Protein AF-A0A336LY42-F1 (afdb_monomer)

Secondary structure (DSSP, 8-state):
-----------------------------HHHHHHHHSTTPPPTT-GGG-SS---TT-EEEEEEP--HHHHHHHHHHHHHHHHHHHTT-STTPPPBSSPBPPEE-HHHHHHHHHHHTT--SS--S----SS-SS-EEEEEEEEEETTS---HHHHHHHHHHHHHHGGGGS-GGGGTS----SSS--HHHHHHT-TT--EEEEEEEEEEEEETTEEEEEEEEEEEESS---TTS-SS-BSSTTTTGGGG-TTEEE-SSSTTSEEETTS-----TT--S----------------

pLDDT: mean 85.68, std 21.55, range [30.0, 98.94]

Sequence (293 aa):
MDSVRVSSSSLAIQFLALNLFFHIVLSVDYCAIQKQKCHNKPHIGCEKKATFQLNQKCYDMEVIPMTQSMKDAVVNRHNQLRNKLAAGKTPKYPSASMMKEIFWDDELEEVACKHVKWCQFDHDSCRATRSYDHPGQNLRKSSDYVHIAPNYEEILVETTDDWFDEYSNVASSIVDKYESRGGKLYGHFTVMSRDVQDKMGCCMVQYLHYERNYWWRNTLVTCDYRETNFIGNPVYRRGPPTSECREWGSDYKPSPRYPYLCTNQKSGRSYDPYYGSESQTSEVVVSLNSTSS

Structure (mmCIF, N/CA/C/O backbone):
data_AF-A0A336LY42-F1
#
_entry.id   AF-A0A336LY42-F1
#
loop_
_atom_site.group_PDB
_atom_site.id
_atom_site.type_symbol
_atom_site.label_atom_id
_atom_site.label_alt_id
_atom_site.label_comp_id
_atom_site.label_asym_id
_atom_site.label_entity_id
_atom_site.label_seq_id
_atom_site.pdbx_PDB_ins_code
_atom_site.Cartn_x
_atom_site.Cartn_y
_atom_site.Cartn_z
_atom_site.occupancy
_atom_site.B_iso_or_equiv
_atom_site.auth_seq_id
_atom_site.auth_comp_id
_atom_site.auth_asym_id
_atom_site.auth_atom_id
_atom_site.pdbx_PDB_model_num
ATOM 1 N N . MET A 1 1 ? 81.238 -32.478 25.142 1.00 39.41 1 MET A N 1
ATOM 2 C CA . MET A 1 1 ? 80.254 -32.613 24.050 1.00 39.41 1 MET A CA 1
ATOM 3 C C . MET A 1 1 ? 78.880 -32.856 24.658 1.00 39.41 1 MET A C 1
ATOM 5 O O . MET A 1 1 ? 78.401 -33.976 24.733 1.00 39.41 1 MET A O 1
ATOM 9 N N . ASP A 1 2 ? 78.381 -31.783 25.262 1.00 36.59 2 ASP A N 1
ATOM 10 C CA . ASP A 1 2 ? 77.041 -31.195 25.185 1.00 36.59 2 ASP A CA 1
ATOM 11 C C . ASP A 1 2 ? 75.786 -32.073 25.064 1.00 36.59 2 ASP A C 1
ATOM 13 O O . ASP A 1 2 ? 75.523 -32.752 24.076 1.00 36.59 2 ASP A O 1
ATOM 17 N N . SER A 1 3 ? 74.957 -31.910 26.098 1.00 38.31 3 SER A N 1
ATOM 18 C CA . SER A 1 3 ? 73.523 -32.182 26.169 1.00 38.31 3 SER A CA 1
ATOM 19 C C . SER A 1 3 ? 72.740 -31.357 25.142 1.00 38.31 3 SER A C 1
ATOM 21 O O . SER A 1 3 ? 72.912 -30.139 25.084 1.00 38.31 3 SER A O 1
ATOM 23 N N . VAL A 1 4 ? 71.818 -31.983 24.399 1.00 43.00 4 VAL A N 1
ATOM 24 C CA . VAL A 1 4 ? 70.766 -31.265 23.660 1.00 43.00 4 VAL A CA 1
ATOM 25 C C . VAL A 1 4 ? 69.404 -31.917 23.901 1.00 43.00 4 VAL A C 1
ATOM 27 O O . VAL A 1 4 ? 69.197 -33.112 23.709 1.00 43.00 4 VAL A O 1
ATOM 30 N N . ARG A 1 5 ? 68.492 -31.059 24.362 1.00 39.28 5 ARG A N 1
ATOM 31 C CA . ARG A 1 5 ? 67.082 -31.276 24.689 1.00 39.28 5 ARG A CA 1
ATOM 32 C C . ARG A 1 5 ? 66.261 -31.669 23.459 1.00 39.28 5 ARG A C 1
ATOM 34 O O . ARG A 1 5 ? 66.403 -31.067 22.399 1.00 39.28 5 ARG A O 1
ATOM 41 N N . VAL A 1 6 ? 65.309 -32.579 23.654 1.00 43.59 6 VAL A N 1
ATOM 42 C CA . VAL A 1 6 ? 64.180 -32.783 22.738 1.00 43.59 6 VAL A CA 1
ATOM 43 C C . VAL A 1 6 ? 63.217 -31.604 22.907 1.00 43.59 6 VAL A C 1
ATOM 45 O O . VAL A 1 6 ? 62.664 -31.398 23.987 1.00 43.59 6 VAL A O 1
ATOM 48 N N . SER A 1 7 ? 63.074 -30.802 21.852 1.00 39.22 7 SER A N 1
ATOM 49 C CA . SER A 1 7 ? 62.137 -29.679 21.772 1.00 39.22 7 SER A CA 1
ATOM 50 C C . SER A 1 7 ? 60.781 -30.162 21.264 1.00 39.22 7 SER A C 1
ATOM 52 O O . SER A 1 7 ? 60.684 -30.804 20.221 1.00 39.22 7 SER A O 1
ATOM 54 N N . SER A 1 8 ? 59.743 -29.835 22.023 1.00 46.31 8 SER A N 1
ATOM 55 C CA . SER A 1 8 ? 58.327 -30.011 21.722 1.00 46.31 8 SER A CA 1
ATOM 56 C C . SER A 1 8 ? 57.830 -28.973 20.711 1.00 46.31 8 SER A C 1
ATOM 58 O O . SER A 1 8 ? 57.880 -27.776 20.993 1.00 46.31 8 SER A O 1
ATOM 60 N N . SER A 1 9 ? 57.255 -29.420 19.595 1.00 43.84 9 SER A N 1
ATOM 6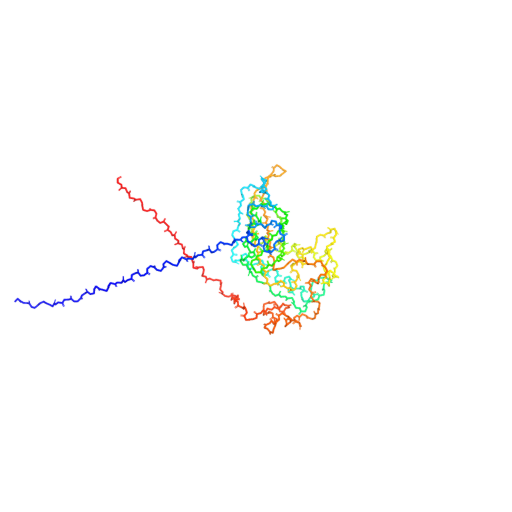1 C CA . SER A 1 9 ? 56.422 -28.576 18.729 1.00 43.84 9 SER A CA 1
ATOM 62 C C . SER A 1 9 ? 55.297 -29.389 18.079 1.00 43.84 9 SER A C 1
ATOM 64 O O . SER A 1 9 ? 55.483 -30.131 17.122 1.00 43.84 9 SER A O 1
ATOM 66 N N . SER A 1 10 ? 54.124 -29.241 18.692 1.00 43.41 10 SER A N 1
ATOM 67 C CA . SER A 1 10 ? 52.753 -29.335 18.186 1.00 43.41 10 SER A CA 1
ATOM 68 C C . SER A 1 10 ? 52.527 -29.764 16.727 1.00 43.41 10 SER A C 1
ATOM 70 O O . SER A 1 10 ? 52.686 -28.965 15.809 1.00 43.41 10 SER A O 1
ATOM 72 N N . LEU A 1 11 ? 51.945 -30.953 16.538 1.00 41.28 11 LEU A N 1
ATOM 73 C CA . LEU A 1 11 ? 50.999 -31.205 15.445 1.00 41.28 11 LEU A CA 1
ATOM 74 C C . LEU A 1 11 ? 49.606 -31.427 16.045 1.00 41.28 11 LEU A C 1
ATOM 76 O O . LEU A 1 11 ? 49.173 -32.552 16.277 1.00 41.28 11 LEU A O 1
ATOM 80 N N . ALA A 1 12 ? 48.905 -30.328 16.321 1.00 42.81 12 ALA A N 1
ATOM 81 C CA . ALA A 1 12 ? 47.458 -30.359 16.469 1.00 42.81 12 ALA A CA 1
ATOM 82 C C . ALA A 1 12 ? 46.865 -30.343 15.055 1.00 42.81 12 ALA A C 1
ATOM 84 O O . ALA A 1 12 ? 46.898 -29.322 14.370 1.00 42.81 12 ALA A O 1
ATOM 85 N N . ILE A 1 13 ? 46.368 -31.492 14.600 1.00 49.59 13 ILE A N 1
ATOM 86 C CA . ILE A 1 13 ? 45.576 -31.607 13.375 1.00 49.59 13 ILE A CA 1
ATOM 87 C C . ILE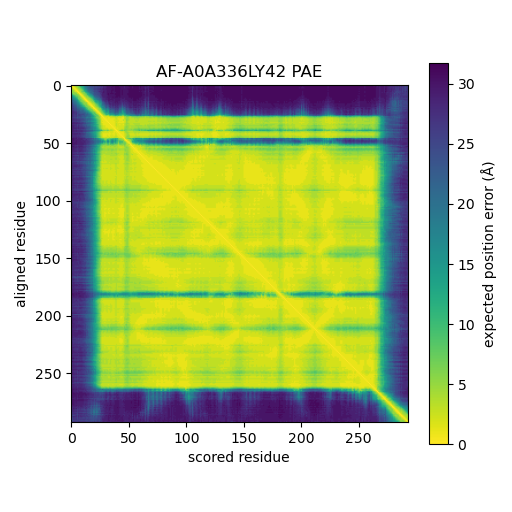 A 1 13 ? 44.265 -30.853 13.632 1.00 49.59 13 ILE A C 1
ATOM 89 O O . ILE A 1 13 ? 43.349 -31.370 14.271 1.00 49.59 13 ILE A O 1
ATOM 93 N N . GLN A 1 14 ? 44.193 -29.594 13.198 1.00 46.81 14 GLN A N 1
ATOM 94 C CA . GLN A 1 14 ? 42.943 -28.845 13.154 1.00 46.81 14 GLN A CA 1
ATOM 95 C C . GLN A 1 14 ? 42.055 -29.464 12.072 1.00 46.81 14 GLN A C 1
ATOM 97 O O . GLN A 1 14 ? 42.294 -29.304 10.877 1.00 46.81 14 GLN A O 1
ATOM 102 N N . PHE A 1 15 ? 41.019 -30.182 12.500 1.00 44.44 15 PHE A N 1
ATOM 103 C CA . PHE A 1 15 ? 39.890 -30.540 11.650 1.00 44.44 15 PHE A CA 1
ATOM 104 C C . PHE A 1 15 ? 39.176 -29.249 11.223 1.00 44.44 15 PHE A C 1
ATOM 106 O O . PHE A 1 15 ? 38.372 -28.697 11.971 1.00 44.44 15 PHE A O 1
ATOM 113 N N . LEU A 1 16 ? 39.472 -28.754 10.019 1.00 46.94 16 LEU A N 1
ATOM 114 C CA . LEU A 1 16 ? 38.647 -27.754 9.344 1.00 46.94 16 LEU A CA 1
ATOM 115 C C . LEU A 1 16 ? 37.337 -28.435 8.918 1.00 46.94 16 LEU A C 1
ATOM 117 O O . LEU A 1 16 ? 37.218 -28.986 7.826 1.00 46.94 16 LEU A O 1
ATOM 121 N N . ALA A 1 17 ? 36.350 -28.439 9.812 1.00 50.50 17 ALA A N 1
ATOM 122 C CA . ALA A 1 17 ? 34.975 -28.751 9.455 1.00 50.50 17 ALA A CA 1
ATOM 123 C C . ALA A 1 17 ? 34.429 -27.582 8.623 1.00 50.50 17 ALA A C 1
ATOM 125 O O . ALA A 1 17 ? 33.995 -26.561 9.156 1.00 50.50 17 ALA A O 1
ATOM 126 N N . LEU A 1 18 ? 34.503 -27.715 7.299 1.00 50.28 18 LEU A N 1
ATOM 127 C CA . LEU A 1 18 ? 33.862 -26.804 6.361 1.00 50.28 18 LEU A CA 1
ATOM 128 C C . LEU A 1 18 ? 32.338 -26.979 6.508 1.00 50.28 18 LEU A C 1
ATOM 130 O O . LEU A 1 18 ? 31.742 -27.868 5.903 1.00 50.28 18 LEU A O 1
ATOM 134 N N . ASN A 1 19 ? 31.708 -26.171 7.364 1.00 50.16 19 ASN A N 1
ATOM 135 C CA . ASN A 1 19 ? 30.252 -26.097 7.481 1.00 50.16 19 ASN A CA 1
ATOM 136 C C . ASN A 1 19 ? 29.680 -25.431 6.220 1.00 50.16 19 ASN A C 1
ATOM 138 O O . ASN A 1 19 ? 29.392 -24.237 6.198 1.00 50.16 19 ASN A O 1
ATOM 142 N N . LEU A 1 20 ? 29.528 -26.214 5.153 1.00 50.75 20 LEU A N 1
ATOM 143 C CA . LEU A 1 20 ? 28.684 -25.873 4.012 1.00 50.75 20 LEU A CA 1
ATOM 144 C C . LEU A 1 20 ? 27.224 -25.909 4.479 1.00 50.75 20 LEU A C 1
ATOM 146 O O . LEU A 1 20 ? 26.532 -26.917 4.343 1.00 50.75 20 LEU A O 1
ATOM 150 N N . PHE A 1 21 ? 26.749 -24.800 5.046 1.00 55.97 21 PHE A N 1
ATOM 151 C CA . PHE A 1 21 ? 25.320 -24.551 5.173 1.00 55.97 21 PHE A CA 1
ATOM 152 C C . PHE A 1 21 ? 24.754 -24.360 3.764 1.00 55.97 21 PHE A C 1
ATOM 154 O O . PHE A 1 21 ? 24.736 -23.261 3.215 1.00 55.97 21 PHE A O 1
ATOM 161 N N . PHE A 1 22 ? 24.307 -25.455 3.152 1.00 50.34 22 PHE A N 1
ATOM 162 C CA . PHE A 1 22 ? 23.393 -25.392 2.021 1.00 50.34 22 PHE A CA 1
ATOM 163 C C . PHE A 1 22 ? 22.096 -24.755 2.529 1.00 50.34 22 PHE A C 1
ATOM 165 O O . PHE A 1 22 ? 21.234 -25.426 3.097 1.00 50.34 22 PHE A O 1
ATOM 172 N N . HIS A 1 23 ? 21.949 -23.443 2.350 1.00 46.88 23 HIS A N 1
ATOM 173 C CA . HIS A 1 23 ? 20.634 -22.827 2.401 1.00 46.88 23 HIS A CA 1
ATOM 174 C C . HIS A 1 23 ? 19.840 -23.389 1.226 1.00 46.88 23 HIS A C 1
ATOM 176 O O . HIS A 1 23 ? 20.010 -22.980 0.079 1.00 46.88 23 HIS A O 1
ATOM 182 N N . ILE A 1 24 ? 18.992 -24.376 1.507 1.00 49.94 24 ILE A N 1
ATOM 183 C CA . ILE A 1 24 ? 17.965 -24.805 0.569 1.00 49.94 24 ILE A CA 1
ATOM 184 C C . ILE A 1 24 ? 17.035 -23.602 0.403 1.00 49.94 24 ILE A C 1
ATOM 186 O O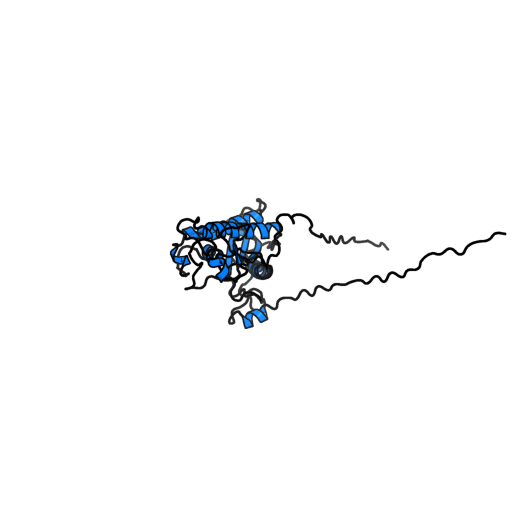 . ILE A 1 24 ? 16.163 -23.360 1.236 1.00 49.94 24 ILE A O 1
ATOM 190 N N . VAL A 1 25 ? 17.232 -22.823 -0.661 1.00 53.19 25 VAL A N 1
ATOM 191 C CA . VAL A 1 25 ? 16.223 -21.870 -1.121 1.00 53.19 25 VAL A CA 1
ATOM 192 C C . VAL A 1 25 ? 15.070 -22.721 -1.637 1.00 53.19 25 VAL A C 1
ATOM 194 O O . VAL A 1 25 ? 15.088 -23.209 -2.767 1.00 53.19 25 VAL A O 1
ATOM 197 N N . LEU A 1 26 ? 14.090 -22.983 -0.773 1.00 59.41 26 LEU A N 1
ATOM 198 C CA . LEU A 1 26 ? 12.860 -23.655 -1.167 1.00 59.41 26 LEU A CA 1
ATOM 199 C C . LEU A 1 26 ? 12.114 -22.729 -2.128 1.00 59.41 26 LEU A C 1
ATOM 201 O O . LEU A 1 26 ? 11.379 -21.843 -1.699 1.00 59.41 26 LEU A O 1
ATOM 205 N N . SER A 1 27 ? 12.311 -22.938 -3.429 1.00 75.19 27 SER A N 1
ATOM 206 C CA . SER A 1 27 ? 11.530 -22.275 -4.470 1.00 75.19 27 SER A CA 1
ATOM 207 C C . SER A 1 27 ? 10.035 -22.487 -4.198 1.00 75.19 27 SER A C 1
ATOM 209 O O . SER A 1 27 ? 9.584 -23.609 -3.946 1.00 75.19 27 SER A O 1
ATOM 211 N N . VAL A 1 28 ? 9.262 -21.401 -4.178 1.00 87.62 28 VAL A N 1
ATOM 212 C CA . VAL A 1 28 ? 7.815 -21.459 -3.954 1.00 87.62 28 VAL A CA 1
ATOM 213 C C . VAL A 1 28 ? 7.124 -21.958 -5.226 1.00 87.62 28 VAL A C 1
ATOM 215 O O . VAL A 1 28 ? 7.186 -21.310 -6.269 1.00 87.62 28 VAL A O 1
ATOM 218 N N . ASP A 1 29 ? 6.427 -23.097 -5.143 1.00 91.62 29 ASP A N 1
ATOM 219 C CA . ASP A 1 29 ? 5.591 -23.596 -6.242 1.00 91.62 29 ASP A CA 1
ATOM 220 C C . ASP A 1 29 ? 4.257 -22.834 -6.304 1.00 91.62 29 ASP A C 1
ATOM 222 O O . ASP A 1 29 ? 3.226 -23.242 -5.760 1.00 91.62 29 ASP A O 1
ATOM 226 N N . TYR A 1 30 ? 4.275 -21.704 -7.005 1.00 92.12 30 TYR A N 1
ATOM 227 C CA . TYR A 1 30 ? 3.081 -20.898 -7.247 1.00 92.12 30 TYR A CA 1
ATOM 228 C C . TYR A 1 30 ? 2.039 -21.591 -8.124 1.00 92.12 30 TYR A C 1
ATOM 230 O O . TYR A 1 30 ? 0.866 -21.230 -8.072 1.00 92.12 30 TYR A O 1
ATOM 238 N N . CYS A 1 31 ? 2.416 -22.601 -8.911 1.00 91.19 31 CYS A N 1
ATOM 239 C CA . CYS A 1 31 ? 1.450 -23.380 -9.676 1.00 91.19 31 CYS A CA 1
ATOM 240 C C . CYS A 1 31 ? 0.665 -24.343 -8.772 1.00 91.19 31 CYS A C 1
ATOM 242 O O . CYS A 1 31 ? -0.509 -24.615 -9.039 1.00 91.19 31 CYS A O 1
ATOM 244 N N . ALA A 1 32 ? 1.267 -24.834 -7.686 1.00 92.25 32 ALA A N 1
ATOM 245 C CA . ALA A 1 32 ? 0.546 -25.545 -6.634 1.00 92.25 32 ALA A CA 1
ATOM 246 C C . ALA A 1 32 ? -0.396 -24.605 -5.866 1.00 92.25 32 ALA A C 1
ATOM 248 O O . ALA A 1 32 ? -1.575 -24.932 -5.710 1.00 92.25 32 ALA A O 1
ATOM 249 N N . ILE A 1 33 ? 0.078 -23.413 -5.477 1.00 92.94 33 ILE A N 1
ATOM 250 C CA . ILE A 1 33 ? -0.770 -22.389 -4.838 1.00 92.94 33 ILE A CA 1
ATOM 251 C C . ILE A 1 33 ? -1.944 -22.015 -5.750 1.00 92.94 33 ILE A C 1
ATOM 253 O O . ILE A 1 33 ? -3.080 -21.950 -5.286 1.00 92.94 33 ILE A O 1
ATOM 257 N N . GLN A 1 34 ? -1.711 -21.873 -7.058 1.00 92.75 34 GLN A N 1
ATOM 258 C CA . GLN A 1 34 ? -2.765 -21.602 -8.033 1.00 92.75 34 GLN A CA 1
ATOM 259 C C . GLN A 1 34 ? -3.911 -22.616 -7.956 1.00 92.75 34 GLN A C 1
ATOM 261 O O . GLN A 1 34 ? -5.083 -22.239 -7.910 1.00 92.75 34 GLN A O 1
ATOM 266 N N . LYS A 1 35 ? -3.575 -23.910 -7.934 1.00 91.62 35 LYS A N 1
ATOM 267 C CA . LYS A 1 35 ? -4.569 -24.989 -7.860 1.00 91.62 35 LYS A CA 1
ATOM 268 C C . LYS A 1 35 ? -5.357 -24.955 -6.553 1.00 91.62 35 LYS A C 1
ATOM 270 O O . LYS A 1 35 ? -6.534 -25.291 -6.559 1.00 91.62 35 LYS A O 1
ATOM 275 N N . GLN A 1 36 ? -4.711 -24.567 -5.456 1.00 93.50 36 GLN A N 1
ATOM 276 C CA . GLN A 1 36 ? -5.308 -24.589 -4.122 1.00 93.50 36 GLN A CA 1
ATOM 277 C C . GLN A 1 36 ? -6.142 -23.338 -3.821 1.00 93.50 36 GLN A C 1
ATOM 279 O O . GLN A 1 36 ? -7.229 -23.458 -3.269 1.00 93.50 36 GLN A O 1
ATOM 284 N N . LYS A 1 37 ? -5.645 -22.148 -4.181 1.00 95.06 37 LYS A N 1
ATOM 285 C CA . LYS A 1 37 ? -6.155 -20.863 -3.674 1.00 95.06 37 LYS A CA 1
ATOM 286 C C . LYS A 1 37 ? -6.721 -19.929 -4.744 1.00 95.06 37 LYS A C 1
ATOM 288 O O . LYS A 1 37 ? -7.478 -19.023 -4.420 1.00 95.06 37 LYS A O 1
ATOM 293 N N . CYS A 1 38 ? -6.412 -20.142 -6.026 1.00 92.12 38 CYS A N 1
ATOM 294 C CA . CYS A 1 38 ? -6.800 -19.200 -7.087 1.00 92.12 38 CYS A CA 1
ATOM 295 C C . CYS A 1 38 ? -8.094 -19.557 -7.827 1.00 92.12 38 CYS A C 1
ATOM 297 O O . CYS A 1 38 ? -8.423 -18.895 -8.808 1.00 92.12 38 CYS A O 1
ATOM 299 N N . HIS A 1 39 ? -8.825 -20.597 -7.412 1.00 87.62 39 HIS A N 1
ATOM 300 C CA . HIS A 1 39 ? -10.098 -20.994 -8.036 1.00 87.62 39 HIS A CA 1
ATOM 301 C C . HIS A 1 39 ? -9.971 -21.135 -9.572 1.00 87.62 39 HIS A C 1
ATOM 303 O O . HIS A 1 39 ? -10.795 -20.633 -10.333 1.00 87.62 39 HIS A O 1
ATOM 309 N N . ASN A 1 40 ? -8.891 -21.779 -10.031 1.00 79.62 40 ASN A N 1
ATOM 310 C CA . ASN A 1 40 ? -8.505 -21.950 -11.442 1.00 79.62 40 ASN A CA 1
ATOM 311 C C . ASN A 1 40 ? -8.106 -20.680 -12.218 1.00 79.62 40 ASN A C 1
ATOM 313 O O . ASN A 1 40 ? -7.758 -20.792 -13.396 1.00 79.62 40 ASN A O 1
ATOM 317 N N . LYS A 1 41 ? -8.078 -19.499 -11.591 1.00 89.19 41 LYS A N 1
ATOM 318 C CA . LYS A 1 41 ? -7.472 -18.308 -12.199 1.00 89.19 41 LYS A CA 1
ATOM 319 C C . LYS A 1 41 ? -5.951 -18.460 -12.280 1.00 89.19 41 LYS A C 1
ATOM 321 O O . LYS A 1 41 ? -5.369 -19.091 -11.395 1.00 89.19 41 LYS A O 1
ATOM 326 N N . PRO A 1 42 ? -5.291 -17.894 -13.302 1.00 92.06 42 PRO A N 1
ATOM 327 C CA . PRO A 1 42 ? -3.839 -17.895 -13.365 1.00 92.06 42 PRO A CA 1
ATOM 328 C C . PRO A 1 42 ? -3.211 -17.111 -12.211 1.00 92.06 42 PRO A C 1
ATOM 330 O O . PRO A 1 42 ? -3.673 -16.023 -11.865 1.00 92.06 42 PRO A O 1
ATOM 333 N N . HIS A 1 43 ? -2.166 -17.681 -11.617 1.00 94.00 43 HIS A N 1
ATOM 334 C CA . HIS A 1 43 ? -1.380 -17.039 -10.573 1.00 94.00 43 HIS A CA 1
ATOM 335 C C . HIS A 1 43 ? -0.207 -16.278 -11.194 1.00 94.00 43 HIS A C 1
ATOM 337 O O . HIS A 1 43 ? 0.489 -16.823 -12.051 1.00 94.00 43 HIS A O 1
ATOM 343 N N . ILE A 1 44 ? 0.067 -15.059 -10.725 1.00 94.06 44 ILE A N 1
ATOM 344 C CA . ILE A 1 44 ? 1.117 -14.186 -11.278 1.00 94.06 44 ILE A CA 1
ATOM 345 C C . ILE A 1 44 ? 2.517 -14.823 -11.264 1.00 94.06 44 ILE A C 1
ATOM 347 O O . ILE A 1 44 ? 3.317 -14.622 -12.171 1.00 94.06 44 ILE A O 1
ATOM 351 N N . GLY A 1 45 ? 2.789 -15.656 -10.260 1.00 91.81 45 GLY A N 1
ATOM 352 C CA . GLY A 1 45 ? 4.016 -16.444 -10.132 1.00 91.81 45 GLY A CA 1
ATOM 353 C C . GLY A 1 45 ? 4.048 -17.800 -10.850 1.00 91.81 45 GLY A C 1
ATOM 354 O O . GLY A 1 45 ? 5.062 -18.485 -10.753 1.00 91.81 45 GLY A O 1
ATOM 355 N N . CYS A 1 46 ? 2.972 -18.227 -11.524 1.00 90.12 46 CYS A N 1
ATOM 356 C CA . CYS A 1 46 ? 2.932 -19.483 -12.283 1.00 90.12 46 CYS A CA 1
ATOM 357 C C . CYS A 1 46 ? 3.056 -19.203 -13.793 1.00 90.12 46 CYS A C 1
ATOM 359 O O . CYS A 1 46 ? 2.071 -19.089 -14.521 1.00 90.12 46 CYS A O 1
ATOM 361 N N . GLU A 1 47 ? 4.292 -19.116 -14.283 1.00 70.25 47 GLU A N 1
ATOM 362 C CA . GLU A 1 47 ? 4.626 -18.624 -15.634 1.00 70.25 47 GLU A CA 1
ATOM 363 C C . GLU A 1 47 ? 4.077 -19.477 -16.793 1.00 70.25 47 GLU A C 1
ATOM 365 O O . GLU A 1 47 ? 3.913 -18.983 -17.906 1.00 70.25 47 GLU A O 1
ATOM 370 N N . LYS A 1 48 ? 3.708 -20.745 -16.556 1.00 64.50 48 LYS A N 1
ATOM 371 C CA . LYS A 1 48 ? 3.206 -21.641 -17.619 1.00 64.50 48 LYS A CA 1
ATOM 372 C C . LYS A 1 48 ? 1.840 -21.230 -18.191 1.00 64.50 48 LYS A C 1
ATOM 374 O O . LYS A 1 48 ? 1.416 -21.796 -19.196 1.00 64.50 48 LYS A O 1
ATOM 379 N N . LYS A 1 49 ? 1.143 -20.286 -17.550 1.00 56.16 49 LYS A N 1
ATOM 380 C CA . LYS A 1 49 ? -0.138 -19.707 -17.989 1.00 56.16 49 LYS A CA 1
ATOM 381 C C . LYS A 1 49 ? -0.215 -18.231 -17.589 1.00 56.16 49 LYS A C 1
ATOM 383 O O . LYS A 1 49 ? -1.188 -17.838 -16.960 1.00 56.16 49 LYS A O 1
ATOM 388 N N . ALA A 1 50 ? 0.834 -17.453 -17.850 1.00 58.09 50 ALA A N 1
ATOM 389 C CA . ALA A 1 50 ? 0.928 -16.086 -17.346 1.00 58.09 50 ALA A CA 1
ATOM 390 C C . ALA A 1 50 ? -0.354 -15.273 -17.604 1.00 58.09 50 ALA A C 1
ATOM 392 O O . ALA A 1 50 ? -0.873 -15.241 -18.720 1.00 58.09 50 ALA A O 1
ATOM 393 N N . THR A 1 51 ? -0.855 -14.619 -16.550 1.00 67.81 51 THR A N 1
ATOM 394 C CA . THR A 1 51 ? -1.979 -13.670 -16.618 1.00 67.81 51 THR A CA 1
ATOM 395 C C . THR A 1 51 ? -1.706 -12.555 -17.625 1.00 67.81 51 THR A C 1
ATOM 397 O O . THR A 1 51 ? -2.622 -12.048 -18.267 1.00 67.81 51 THR A O 1
ATOM 400 N N . PHE A 1 52 ? -0.434 -12.185 -17.754 1.00 81.31 52 PHE A N 1
ATOM 401 C CA . PHE A 1 52 ? 0.026 -11.089 -18.579 1.00 81.31 52 PHE A CA 1
ATOM 402 C C . PHE A 1 52 ? 0.969 -11.562 -19.673 1.00 81.31 52 PHE A C 1
ATOM 404 O O . PHE A 1 52 ? 1.639 -12.586 -19.565 1.00 81.31 52 PHE A O 1
ATOM 411 N N . GLN A 1 53 ? 1.039 -10.753 -20.723 1.00 87.19 53 GLN A N 1
ATOM 412 C CA . GLN A 1 53 ? 2.154 -10.756 -21.657 1.00 87.19 53 GLN A CA 1
ATOM 413 C C . GLN A 1 53 ? 3.084 -9.604 -21.286 1.00 87.19 53 GLN A C 1
ATOM 415 O O . GLN A 1 53 ? 2.614 -8.545 -20.861 1.00 87.19 53 GLN A O 1
ATOM 420 N N . LEU A 1 54 ? 4.395 -9.799 -21.449 1.00 89.56 54 LEU A N 1
ATOM 421 C CA . LEU A 1 54 ? 5.376 -8.749 -21.185 1.00 89.56 54 LEU A CA 1
ATOM 422 C C . LEU A 1 54 ? 5.074 -7.536 -22.070 1.00 89.56 54 LEU A C 1
ATOM 424 O O . LEU A 1 54 ? 4.980 -7.671 -23.295 1.00 89.56 54 LEU A O 1
ATOM 428 N N . ASN A 1 55 ? 4.942 -6.359 -21.462 1.00 90.81 55 ASN A N 1
ATOM 429 C CA . ASN A 1 55 ? 4.714 -5.127 -22.203 1.00 90.81 55 ASN A CA 1
ATOM 430 C C . ASN A 1 55 ? 5.963 -4.736 -23.005 1.00 90.81 55 ASN A C 1
ATOM 432 O O . ASN A 1 55 ? 6.919 -4.186 -22.468 1.00 90.81 55 ASN A O 1
ATOM 436 N N . GLN A 1 56 ? 5.921 -4.965 -24.318 1.00 92.62 56 GLN A N 1
ATOM 437 C CA . GLN A 1 56 ? 7.041 -4.695 -25.231 1.00 92.62 56 GLN A CA 1
ATOM 438 C C . GLN A 1 56 ? 7.378 -3.200 -25.386 1.00 92.62 56 GLN A C 1
ATOM 440 O O . GLN A 1 56 ? 8.348 -2.860 -26.054 1.00 92.62 56 GLN A O 1
ATOM 445 N N . LYS A 1 57 ? 6.579 -2.295 -24.800 1.00 93.44 57 LYS A N 1
ATOM 446 C CA . LYS A 1 57 ? 6.851 -0.848 -24.781 1.00 93.44 57 LYS A CA 1
ATOM 447 C C . LYS A 1 57 ? 7.669 -0.398 -23.567 1.00 93.44 57 LYS A C 1
ATOM 449 O O . LYS A 1 57 ? 7.871 0.809 -23.408 1.00 93.44 57 LYS A O 1
ATOM 454 N N . CYS A 1 58 ? 8.064 -1.332 -22.705 1.00 95.94 58 CYS A N 1
ATOM 455 C CA . CYS A 1 58 ? 8.945 -1.089 -21.575 1.00 95.94 58 CYS A CA 1
ATOM 456 C C . CYS A 1 58 ? 10.368 -1.490 -21.957 1.00 95.94 58 CYS A C 1
ATOM 458 O O . CYS A 1 58 ? 10.682 -2.674 -22.054 1.00 95.94 58 CYS A O 1
ATOM 460 N N . TYR A 1 59 ? 11.207 -0.492 -22.207 1.00 97.06 59 TYR A N 1
ATOM 461 C CA . TYR A 1 59 ? 12.605 -0.671 -22.588 1.00 97.06 59 TYR A CA 1
ATOM 462 C C . TYR A 1 59 ? 13.496 -0.580 -21.352 1.00 97.06 59 TYR A C 1
ATOM 464 O O . TYR A 1 59 ? 13.111 0.065 -20.379 1.00 97.06 59 TYR A O 1
ATOM 472 N N . ASP A 1 60 ? 14.667 -1.215 -21.389 1.00 95.88 60 ASP A N 1
ATOM 473 C CA . ASP A 1 60 ? 15.676 -1.149 -20.322 1.00 95.88 60 ASP A CA 1
ATOM 474 C C . ASP A 1 60 ? 15.079 -1.365 -18.922 1.00 95.88 60 ASP A C 1
ATOM 476 O O . ASP A 1 60 ? 15.279 -0.581 -17.997 1.00 95.88 60 ASP A O 1
ATOM 480 N N . MET A 1 61 ? 14.257 -2.412 -18.801 1.00 97.00 61 MET A N 1
ATOM 481 C CA . MET A 1 61 ? 13.576 -2.735 -17.555 1.00 97.00 61 MET A CA 1
ATOM 482 C C . MET A 1 61 ? 14.571 -3.158 -16.474 1.00 97.00 61 MET A C 1
ATOM 484 O O . MET A 1 61 ? 15.337 -4.103 -16.662 1.00 97.00 61 MET A O 1
ATOM 488 N N . GLU A 1 62 ? 14.459 -2.542 -15.304 1.00 97.19 62 GLU A N 1
ATOM 489 C CA . GLU A 1 62 ? 15.240 -2.870 -14.119 1.00 97.19 62 GLU A CA 1
ATOM 490 C C . GLU A 1 62 ? 14.310 -2.996 -12.910 1.00 97.19 62 GLU A C 1
ATOM 492 O O . GLU A 1 62 ? 13.652 -2.037 -12.504 1.00 97.19 62 GLU A O 1
ATOM 497 N N . VAL A 1 63 ? 14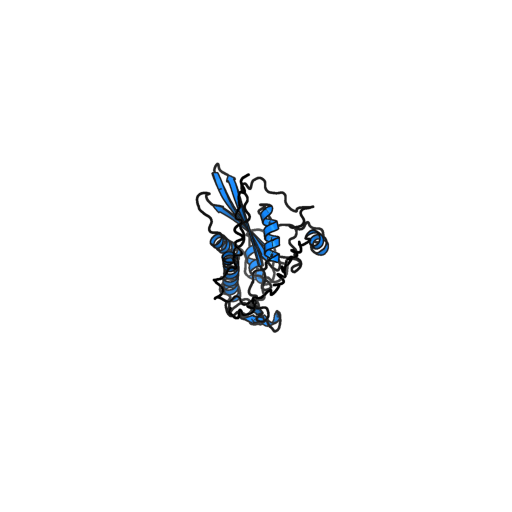.224 -4.195 -12.328 1.00 97.94 63 VAL A N 1
ATOM 498 C CA . VAL A 1 63 ? 13.558 -4.369 -11.030 1.00 97.94 63 VAL A CA 1
ATOM 499 C C . VAL A 1 63 ? 14.490 -3.817 -9.965 1.00 97.94 63 VAL A C 1
ATOM 501 O O . VAL A 1 63 ? 15.597 -4.325 -9.803 1.00 97.94 63 VAL A O 1
ATOM 504 N N . ILE A 1 64 ? 14.036 -2.799 -9.239 1.00 97.94 64 ILE A N 1
ATOM 505 C CA . ILE A 1 64 ? 14.859 -2.127 -8.237 1.00 97.94 64 ILE A CA 1
ATOM 506 C C . ILE A 1 64 ? 14.781 -2.918 -6.927 1.00 97.94 64 ILE A C 1
ATOM 508 O O . ILE A 1 64 ? 13.678 -3.079 -6.394 1.00 97.94 64 ILE A O 1
ATOM 512 N N . PRO A 1 65 ? 15.908 -3.418 -6.387 1.00 97.44 65 PRO A N 1
ATOM 513 C CA . PRO A 1 65 ? 15.898 -4.134 -5.117 1.00 97.44 65 PRO A CA 1
ATOM 514 C C . PRO A 1 65 ? 15.395 -3.242 -3.977 1.00 97.44 65 PRO A C 1
ATOM 516 O O . PRO A 1 65 ? 15.893 -2.133 -3.775 1.00 97.44 65 PRO A O 1
ATOM 519 N N . MET A 1 66 ? 14.431 -3.735 -3.198 1.00 98.12 66 MET A N 1
ATOM 520 C CA . MET A 1 66 ? 13.918 -3.012 -2.037 1.00 98.12 66 MET A CA 1
ATOM 521 C C . MET A 1 66 ? 14.955 -3.026 -0.911 1.00 98.12 66 MET A C 1
ATOM 523 O O . MET A 1 66 ? 15.107 -4.012 -0.187 1.00 98.12 66 MET A O 1
ATOM 527 N N . THR A 1 67 ? 15.672 -1.916 -0.745 1.00 98.38 67 THR A N 1
ATOM 528 C CA . THR A 1 67 ? 16.587 -1.733 0.391 1.00 98.38 67 THR A CA 1
ATOM 529 C C . THR A 1 67 ? 15.813 -1.628 1.707 1.00 98.38 67 THR A C 1
ATOM 531 O O . THR A 1 67 ? 14.633 -1.273 1.715 1.00 98.38 67 THR A O 1
ATOM 534 N N . GLN A 1 68 ? 16.473 -1.876 2.844 1.00 97.94 68 GLN A N 1
ATOM 535 C CA . GLN A 1 68 ? 15.817 -1.749 4.151 1.00 97.94 68 GLN A CA 1
ATOM 536 C C . GLN A 1 68 ? 15.273 -0.330 4.394 1.00 97.94 68 GLN A C 1
ATOM 538 O O . GLN A 1 68 ? 14.156 -0.199 4.882 1.00 97.94 68 GLN A O 1
ATOM 543 N N . SER A 1 69 ? 15.997 0.718 3.974 1.00 98.25 69 SER A N 1
ATOM 544 C CA . SER A 1 69 ? 15.523 2.111 4.075 1.00 98.25 69 SER A CA 1
ATOM 545 C C . SER A 1 69 ? 14.208 2.316 3.323 1.00 98.25 69 SER A C 1
ATOM 547 O O . SER A 1 69 ? 13.256 2.870 3.862 1.00 98.25 69 SER A O 1
ATOM 549 N N . MET A 1 70 ? 14.104 1.772 2.106 1.00 98.69 70 MET A N 1
ATOM 550 C CA . MET A 1 70 ? 12.888 1.861 1.296 1.00 98.69 70 MET A CA 1
ATOM 551 C C . MET A 1 70 ? 11.717 1.097 1.926 1.00 98.69 70 MET A C 1
ATOM 553 O O . MET A 1 70 ? 10.601 1.619 1.967 1.00 98.69 70 MET A O 1
ATOM 557 N N . LYS A 1 71 ? 11.968 -0.120 2.435 1.00 98.75 71 LYS A N 1
ATOM 558 C CA . LYS A 1 71 ? 10.973 -0.926 3.167 1.00 98.75 71 LYS A CA 1
ATOM 559 C C . LYS A 1 71 ? 10.459 -0.172 4.395 1.00 98.75 71 LYS A C 1
ATOM 561 O O . LYS A 1 71 ? 9.250 -0.078 4.610 1.00 98.75 71 LYS A O 1
ATOM 566 N N . ASP A 1 72 ? 11.367 0.417 5.165 1.00 98.31 72 ASP A N 1
ATOM 567 C CA . ASP A 1 72 ? 11.034 1.181 6.362 1.00 98.31 72 ASP A CA 1
ATOM 568 C C . ASP A 1 72 ? 10.259 2.449 6.012 1.00 98.31 72 ASP A C 1
ATOM 570 O O . ASP A 1 72 ? 9.237 2.726 6.636 1.00 98.31 72 ASP A O 1
ATOM 574 N N . ALA A 1 73 ? 10.689 3.210 5.005 1.00 98.56 73 ALA A N 1
ATOM 575 C CA . ALA A 1 73 ? 10.030 4.443 4.591 1.00 98.56 73 ALA A CA 1
ATOM 576 C C . ALA A 1 73 ? 8.573 4.206 4.175 1.00 98.56 73 ALA A C 1
ATOM 578 O O . ALA A 1 73 ? 7.669 4.878 4.682 1.00 98.56 73 ALA A O 1
ATOM 579 N N . VAL A 1 74 ? 8.321 3.207 3.321 1.00 98.81 74 VAL A N 1
ATOM 580 C CA . VAL A 1 74 ? 6.964 2.912 2.845 1.00 98.81 74 VAL A CA 1
ATOM 581 C C . VAL A 1 74 ? 6.068 2.382 3.968 1.00 98.81 74 VAL A C 1
ATOM 583 O O . VAL A 1 74 ? 4.938 2.856 4.113 1.00 98.81 74 VAL A O 1
ATOM 586 N N . VAL A 1 75 ? 6.563 1.483 4.828 1.00 98.81 75 VAL A N 1
ATOM 587 C CA . VAL A 1 75 ? 5.808 0.974 5.991 1.00 98.81 75 VAL A CA 1
ATOM 588 C C . VAL A 1 75 ? 5.528 2.092 6.992 1.00 98.81 75 VAL A C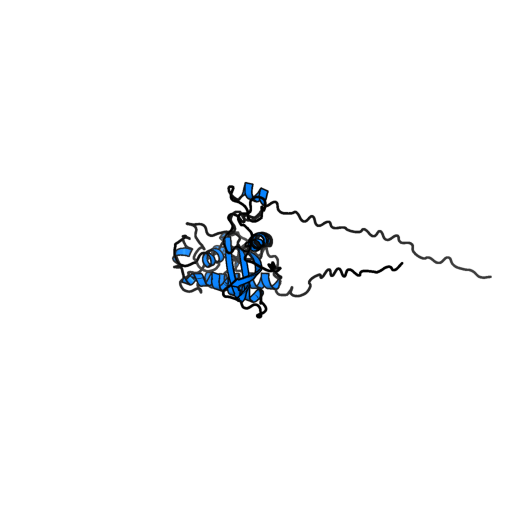 1
ATOM 590 O O . VAL A 1 75 ? 4.396 2.247 7.461 1.00 98.81 75 VAL A O 1
ATOM 593 N N . ASN A 1 76 ? 6.533 2.917 7.294 1.00 98.69 76 ASN A N 1
ATOM 594 C CA . ASN A 1 76 ? 6.387 4.042 8.208 1.00 98.69 76 ASN A CA 1
ATOM 595 C C . ASN A 1 76 ? 5.339 5.024 7.689 1.00 98.69 76 ASN A C 1
ATOM 597 O O . ASN A 1 76 ? 4.508 5.484 8.477 1.00 98.69 76 ASN A O 1
ATOM 601 N N . ARG A 1 77 ? 5.336 5.315 6.382 1.00 98.81 77 ARG A N 1
ATOM 602 C CA . ARG A 1 77 ? 4.355 6.218 5.781 1.00 98.81 77 ARG A CA 1
ATOM 603 C C . ARG A 1 77 ? 2.940 5.646 5.833 1.00 98.81 77 ARG A C 1
ATOM 605 O O . ARG A 1 77 ? 2.024 6.349 6.265 1.00 98.81 77 ARG A O 1
ATOM 612 N N . HIS A 1 78 ? 2.767 4.363 5.510 1.00 98.88 78 HIS A N 1
ATOM 613 C CA . HIS A 1 78 ? 1.482 3.669 5.654 1.00 98.88 78 HIS A CA 1
ATOM 614 C C . HIS A 1 78 ? 0.953 3.767 7.091 1.00 98.88 78 HIS A C 1
ATOM 616 O O . HIS A 1 78 ? -0.195 4.161 7.310 1.00 98.88 78 HIS A O 1
ATOM 622 N N . ASN A 1 79 ? 1.793 3.473 8.086 1.00 98.94 79 ASN A N 1
ATOM 623 C CA . ASN A 1 79 ? 1.395 3.520 9.491 1.00 98.94 79 ASN A CA 1
ATOM 624 C C . ASN A 1 79 ? 1.132 4.945 9.996 1.00 98.94 79 ASN A C 1
ATOM 626 O O . ASN A 1 79 ? 0.207 5.139 10.781 1.00 98.94 79 ASN A O 1
ATOM 630 N N . GLN A 1 80 ? 1.859 5.965 9.529 1.00 98.94 80 GLN A N 1
ATOM 631 C CA . GLN A 1 80 ? 1.561 7.367 9.854 1.00 98.94 80 GLN A CA 1
ATOM 632 C C . GLN A 1 80 ? 0.155 7.771 9.389 1.00 98.94 80 GLN A C 1
ATOM 634 O O . GLN A 1 80 ? -0.618 8.345 10.165 1.00 98.94 80 GLN A O 1
ATOM 639 N N . LEU A 1 81 ? -0.195 7.444 8.143 1.00 98.94 81 LEU A N 1
ATOM 640 C CA . LEU A 1 81 ? -1.499 7.758 7.557 1.00 98.94 81 LEU A CA 1
ATOM 641 C C . LEU A 1 81 ? -2.626 6.955 8.219 1.00 98.94 81 LEU A C 1
ATOM 643 O O . LEU A 1 81 ? -3.651 7.526 8.598 1.00 98.94 81 LEU A O 1
ATOM 647 N N . ARG A 1 82 ? -2.413 5.655 8.460 1.00 98.88 82 ARG A N 1
ATOM 648 C CA . ARG A 1 82 ? -3.353 4.802 9.207 1.00 98.88 82 ARG A CA 1
ATOM 649 C C . ARG A 1 82 ? -3.554 5.290 10.638 1.00 98.88 82 ARG A C 1
ATOM 651 O O . ARG A 1 82 ? -4.685 5.327 11.106 1.00 98.88 82 ARG A O 1
ATOM 658 N N . ASN A 1 83 ? -2.497 5.724 11.323 1.00 98.88 83 ASN A N 1
ATOM 659 C CA . ASN A 1 83 ? -2.578 6.280 12.675 1.00 98.88 83 ASN A CA 1
ATOM 660 C C . ASN A 1 83 ? -3.377 7.595 12.694 1.00 98.88 83 ASN A C 1
ATOM 662 O O . ASN A 1 83 ? -4.192 7.809 13.590 1.00 98.88 83 ASN A O 1
ATOM 666 N N . LYS A 1 84 ? -3.206 8.457 11.680 1.00 98.88 84 LYS A N 1
ATOM 667 C CA . LYS A 1 84 ? -4.025 9.668 11.491 1.00 98.88 84 LYS A CA 1
ATOM 668 C C . LYS A 1 84 ? -5.503 9.324 11.257 1.00 98.88 84 LYS A C 1
ATOM 670 O O . LYS A 1 84 ? -6.368 9.942 11.880 1.00 98.88 84 LYS A O 1
ATOM 675 N N . LEU A 1 85 ? -5.791 8.336 10.407 1.00 98.88 85 LEU A N 1
ATOM 676 C CA . LEU A 1 85 ? -7.152 7.861 10.144 1.00 98.88 85 LEU A CA 1
ATOM 677 C C . LEU A 1 85 ? -7.799 7.276 11.401 1.00 98.88 85 LEU A C 1
ATOM 679 O O . LEU A 1 85 ? -8.896 7.684 11.774 1.00 98.88 85 LEU A O 1
ATOM 683 N N . ALA A 1 86 ? -7.096 6.375 12.087 1.00 98.88 86 ALA A N 1
ATOM 684 C CA . ALA A 1 86 ? -7.579 5.717 13.293 1.00 98.88 86 ALA A CA 1
ATOM 685 C C . ALA A 1 86 ? -7.863 6.715 14.421 1.00 98.88 86 ALA A C 1
ATOM 687 O O . ALA A 1 86 ? -8.810 6.520 15.174 1.00 98.88 86 ALA A O 1
ATOM 688 N N . ALA A 1 87 ? -7.123 7.826 14.482 1.00 98.81 87 ALA A N 1
ATOM 689 C CA . ALA A 1 87 ? -7.377 8.935 15.399 1.00 98.81 87 ALA A CA 1
ATOM 690 C C . ALA A 1 87 ? -8.617 9.785 15.054 1.00 98.81 87 ALA A C 1
ATOM 692 O O . ALA A 1 87 ? -8.931 10.711 15.799 1.00 98.81 87 ALA A O 1
ATOM 693 N N . GLY A 1 88 ? -9.276 9.550 13.913 1.00 98.56 88 GLY A N 1
ATOM 694 C CA . GLY A 1 88 ? -10.349 10.411 13.402 1.00 98.56 88 GLY A CA 1
ATOM 695 C C . GLY A 1 88 ? -9.851 11.772 12.900 1.00 98.56 88 GLY A C 1
ATOM 696 O O . GLY A 1 88 ? -10.605 12.740 12.883 1.00 98.56 88 GLY A O 1
ATOM 697 N N . LYS A 1 89 ? -8.567 11.877 12.520 1.00 98.62 89 LYS A N 1
ATOM 698 C CA . LYS A 1 89 ? -7.935 13.125 12.046 1.00 98.62 89 LYS A CA 1
ATOM 699 C C . LYS A 1 89 ? -7.879 13.235 10.516 1.00 98.62 89 LYS A C 1
ATOM 701 O O . LYS A 1 89 ? -7.317 14.195 9.987 1.00 98.62 89 LYS A O 1
ATOM 706 N N . THR A 1 90 ? -8.440 12.266 9.796 1.00 98.50 90 THR A N 1
ATOM 707 C CA . THR A 1 90 ? -8.643 12.344 8.343 1.00 98.50 90 THR A CA 1
ATOM 708 C C . THR A 1 90 ? -10.005 12.992 8.064 1.00 98.50 90 THR A C 1
ATOM 710 O O . THR A 1 90 ? -11.007 12.527 8.611 1.00 98.50 90 THR A O 1
ATOM 713 N N . PRO A 1 91 ? -10.090 14.063 7.249 1.00 98.00 91 PRO A N 1
ATOM 714 C CA . PRO A 1 91 ? -11.329 14.824 7.083 1.00 98.00 91 PRO A CA 1
ATOM 715 C C . PRO A 1 91 ? -12.529 13.954 6.694 1.00 98.00 91 PRO A C 1
ATOM 717 O O . PRO A 1 91 ? -12.459 13.224 5.713 1.00 98.00 91 PRO A O 1
ATOM 720 N N . LYS A 1 92 ? -13.651 14.098 7.416 1.00 96.62 92 LYS A N 1
ATOM 721 C CA . LYS A 1 92 ? -14.928 13.360 7.248 1.00 96.62 92 LYS A CA 1
ATOM 722 C C . LYS A 1 92 ? -14.918 11.893 7.701 1.00 96.62 92 LYS A C 1
ATOM 724 O O . LYS A 1 92 ? -15.995 11.295 7.740 1.00 96.62 92 LYS A O 1
ATOM 729 N N . TYR A 1 93 ? -13.767 11.320 8.051 1.00 98.56 93 TYR A N 1
ATOM 730 C CA . TYR A 1 93 ? -13.664 9.913 8.438 1.00 98.56 93 TYR A CA 1
ATOM 731 C C . TYR A 1 93 ? -13.707 9.729 9.960 1.00 98.56 93 TYR A C 1
ATOM 733 O O . TYR A 1 93 ? -13.031 10.457 10.688 1.00 98.56 93 TYR A O 1
ATOM 741 N N . PRO A 1 94 ? -14.488 8.757 10.460 1.00 98.50 94 PRO A N 1
ATOM 742 C CA . PRO A 1 94 ? -14.532 8.431 11.882 1.00 98.50 94 PRO A CA 1
ATOM 743 C C . PRO A 1 94 ? -13.245 7.732 12.340 1.00 98.50 94 PRO A C 1
ATOM 745 O O . PRO A 1 94 ? -12.557 7.102 11.538 1.00 98.50 94 PRO A O 1
ATOM 748 N N . SER A 1 95 ? -12.956 7.787 13.641 1.00 98.81 95 SER A N 1
ATOM 749 C CA . SER A 1 95 ? -11.881 7.006 14.263 1.00 98.81 95 SER A CA 1
ATOM 750 C C . SER A 1 95 ? -12.123 5.496 14.160 1.00 98.81 95 SER A C 1
ATOM 752 O O . SER A 1 95 ? -13.265 5.049 14.014 1.00 98.81 95 SER A O 1
ATOM 754 N N . ALA A 1 96 ? -11.051 4.710 14.273 1.00 98.88 96 ALA A N 1
ATOM 755 C CA . ALA A 1 96 ? -11.083 3.252 14.180 1.00 98.88 96 ALA A CA 1
ATOM 756 C C . ALA A 1 96 ? -10.734 2.606 15.526 1.00 98.88 96 ALA A C 1
ATOM 758 O O . ALA A 1 96 ? -9.712 2.945 16.121 1.00 98.88 96 ALA A O 1
ATOM 759 N N . SER A 1 97 ? -11.537 1.651 15.999 1.00 98.81 97 SER A N 1
ATOM 760 C CA . SER A 1 97 ? -11.346 1.063 17.332 1.00 98.81 97 SER A CA 1
ATOM 761 C C . SER A 1 97 ? -10.260 -0.010 17.400 1.00 98.81 97 SER A C 1
ATOM 763 O O . SER A 1 97 ? -9.709 -0.247 18.477 1.00 98.81 97 SER A O 1
ATOM 765 N N . MET A 1 98 ? -9.915 -0.624 16.264 1.00 98.56 98 MET A N 1
ATOM 766 C CA . MET A 1 98 ? -9.023 -1.789 16.210 1.00 98.56 98 MET A CA 1
ATOM 767 C C . MET A 1 98 ? -8.083 -1.823 14.989 1.00 98.56 98 MET A C 1
ATOM 769 O O . MET A 1 98 ? -7.718 -2.891 14.514 1.00 98.56 98 MET A O 1
ATOM 773 N N . MET A 1 99 ? -7.668 -0.674 14.453 1.00 98.81 99 MET A N 1
ATOM 774 C CA . MET A 1 99 ? -6.765 -0.612 13.288 1.00 98.81 99 MET A CA 1
ATOM 775 C C . MET A 1 99 ? -5.382 -1.203 13.608 1.00 98.81 99 MET A C 1
ATOM 777 O O . MET A 1 99 ? -4.704 -0.669 14.478 1.00 98.81 99 MET A O 1
ATOM 781 N N . LYS A 1 100 ? -4.917 -2.256 12.923 1.00 98.62 100 LYS A N 1
ATOM 782 C CA . LYS A 1 100 ? -3.577 -2.822 13.174 1.00 98.62 100 LYS A CA 1
ATOM 783 C C . LYS A 1 100 ? -2.430 -1.959 12.629 1.00 98.62 100 LYS A C 1
ATOM 785 O O . LYS A 1 100 ? -2.575 -1.257 11.626 1.00 98.62 100 LYS A O 1
ATOM 790 N N . GLU A 1 101 ? -1.276 -2.050 13.282 1.00 98.44 101 GLU A N 1
ATOM 791 C CA . GLU A 1 101 ? 0.022 -1.634 12.746 1.00 98.44 101 GLU A CA 1
ATOM 792 C C . GLU A 1 101 ? 0.466 -2.607 11.646 1.00 98.44 101 GLU A C 1
ATOM 794 O O . GLU A 1 101 ? 0.377 -3.824 11.814 1.00 98.44 101 GLU A O 1
ATOM 799 N N . ILE A 1 102 ? 0.929 -2.065 10.520 1.00 98.19 102 ILE A N 1
ATOM 800 C CA . ILE A 1 102 ? 1.447 -2.833 9.387 1.00 98.19 102 ILE A CA 1
ATOM 801 C C . ILE A 1 102 ? 2.949 -3.063 9.549 1.00 98.19 102 ILE A C 1
ATOM 803 O O . ILE A 1 102 ? 3.688 -2.156 9.924 1.00 98.19 102 ILE A O 1
ATOM 807 N N . PHE A 1 103 ? 3.402 -4.258 9.183 1.00 97.69 103 PHE A N 1
ATOM 808 C CA . PHE A 1 103 ? 4.809 -4.632 9.092 1.00 97.69 103 PHE A CA 1
ATOM 809 C C . PHE A 1 103 ? 5.146 -5.129 7.684 1.00 97.69 103 PHE A C 1
ATOM 811 O O . PHE A 1 103 ? 4.273 -5.644 6.982 1.00 97.69 103 PHE A O 1
ATOM 818 N N . TRP A 1 104 ? 6.420 -5.033 7.297 1.00 98.56 104 TRP A N 1
ATOM 819 C CA . TRP A 1 104 ? 6.891 -5.631 6.048 1.00 98.56 104 TRP A CA 1
ATOM 820 C C . TRP A 1 104 ? 6.738 -7.159 6.061 1.00 98.56 104 TRP A C 1
ATOM 822 O O . TRP A 1 104 ? 6.869 -7.809 7.109 1.00 98.56 104 TRP A O 1
ATOM 832 N N . ASP A 1 105 ? 6.471 -7.722 4.889 1.00 98.44 105 ASP A N 1
ATOM 833 C CA . ASP A 1 105 ? 6.335 -9.146 4.635 1.00 98.44 105 ASP A CA 1
ATOM 834 C C . ASP A 1 105 ? 7.035 -9.516 3.321 1.00 98.44 105 ASP A C 1
ATOM 836 O O . ASP A 1 105 ? 6.639 -9.075 2.240 1.00 98.44 105 ASP A O 1
ATOM 840 N N . ASP A 1 106 ? 8.089 -10.329 3.423 1.00 97.50 106 ASP A N 1
ATOM 841 C CA . ASP A 1 106 ? 8.913 -10.702 2.270 1.00 97.50 106 ASP A CA 1
ATOM 842 C C . ASP A 1 106 ? 8.175 -11.651 1.301 1.00 97.50 106 ASP A C 1
ATOM 844 O O . ASP A 1 106 ? 8.518 -11.710 0.122 1.00 97.50 106 ASP A O 1
ATOM 848 N N . GLU A 1 107 ? 7.139 -12.373 1.753 1.00 97.00 107 GLU A N 1
ATOM 849 C CA . GLU A 1 107 ? 6.324 -13.219 0.871 1.00 97.00 107 GLU A CA 1
ATOM 850 C C . GLU A 1 107 ? 5.447 -12.356 -0.049 1.00 97.00 107 GLU A C 1
ATOM 852 O O . GLU A 1 107 ? 5.352 -12.623 -1.248 1.00 97.00 107 GLU A O 1
ATOM 857 N N . LEU A 1 108 ? 4.847 -11.288 0.491 1.00 98.69 108 LEU A N 1
ATOM 858 C CA . LEU A 1 108 ? 4.101 -10.303 -0.301 1.00 98.69 108 LEU A CA 1
ATOM 859 C C . LEU A 1 108 ? 5.018 -9.520 -1.256 1.00 98.69 108 LEU A C 1
ATOM 861 O O . LEU A 1 108 ? 4.644 -9.295 -2.404 1.00 98.69 108 LEU A O 1
ATOM 865 N N . GLU A 1 109 ? 6.235 -9.160 -0.832 1.00 98.62 109 GLU A N 1
ATOM 866 C CA . GLU A 1 109 ? 7.244 -8.553 -1.717 1.00 98.62 109 GLU A CA 1
ATOM 867 C C . GLU A 1 109 ? 7.596 -9.477 -2.889 1.00 98.62 109 GLU A C 1
ATOM 869 O O . GLU A 1 109 ? 7.624 -9.031 -4.038 1.00 98.62 109 GLU A O 1
ATOM 874 N N . GLU A 1 110 ? 7.833 -10.768 -2.630 1.00 97.31 110 GLU A N 1
ATOM 875 C CA . GLU A 1 110 ? 8.208 -11.722 -3.677 1.00 97.31 110 GLU A CA 1
ATOM 876 C C . GLU A 1 110 ? 7.134 -11.810 -4.773 1.00 97.31 110 GLU A C 1
ATOM 878 O O . GLU A 1 110 ? 7.449 -11.876 -5.969 1.00 97.31 110 GLU A O 1
ATOM 883 N N . VAL A 1 111 ? 5.858 -11.793 -4.379 1.00 97.06 111 VAL A N 1
ATOM 884 C CA . VAL A 1 111 ? 4.726 -11.842 -5.311 1.00 97.06 111 VAL A CA 1
ATOM 885 C C . VAL A 1 111 ? 4.538 -10.511 -6.041 1.00 97.06 111 VAL A C 1
ATOM 887 O O . VAL A 1 111 ? 4.405 -10.525 -7.270 1.00 97.06 111 VAL A O 1
ATOM 890 N N . ALA A 1 112 ? 4.670 -9.373 -5.354 1.00 98.44 112 ALA A N 1
ATOM 891 C CA . ALA A 1 112 ? 4.692 -8.055 -5.988 1.00 98.44 112 ALA A CA 1
ATOM 892 C C . ALA A 1 112 ? 5.828 -7.945 -7.026 1.00 98.44 112 ALA A C 1
ATOM 894 O O . ALA A 1 112 ? 5.636 -7.415 -8.123 1.00 98.44 112 ALA A O 1
ATOM 895 N N . CYS A 1 113 ? 7.001 -8.526 -6.750 1.00 97.69 113 CYS A N 1
ATOM 896 C CA . CYS A 1 113 ? 8.107 -8.570 -7.705 1.00 97.69 113 CYS A CA 1
ATOM 897 C C . CYS A 1 113 ? 7.829 -9.454 -8.926 1.00 97.69 113 CYS A C 1
ATOM 899 O O . CYS A 1 113 ? 8.384 -9.214 -10.000 1.00 97.69 113 CYS A O 1
ATOM 901 N N . LYS A 1 114 ? 6.967 -10.470 -8.812 1.00 95.62 114 LYS A N 1
ATOM 902 C CA . LYS A 1 114 ? 6.509 -11.250 -9.976 1.00 95.62 114 LYS A CA 1
ATOM 903 C C . LYS A 1 114 ? 5.533 -10.456 -10.830 1.00 95.62 114 LYS A C 1
ATOM 905 O O . LYS A 1 114 ? 5.540 -10.641 -12.042 1.00 95.62 114 LYS A O 1
ATOM 910 N N . HIS A 1 115 ? 4.739 -9.567 -10.232 1.00 96.81 115 HIS A N 1
ATOM 911 C CA . HIS A 1 115 ? 3.842 -8.668 -10.960 1.00 96.81 115 HIS A CA 1
ATOM 912 C C . HIS A 1 115 ? 4.616 -7.649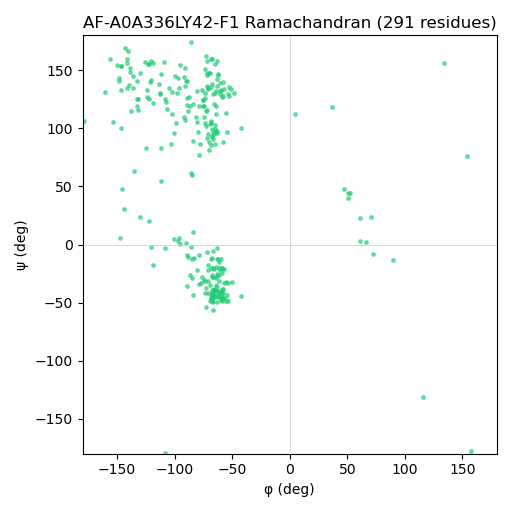 -11.804 1.00 96.81 115 HIS A C 1
ATOM 914 O O . HIS A 1 115 ? 4.467 -7.631 -13.028 1.00 96.81 115 HIS A O 1
ATOM 920 N N . VAL A 1 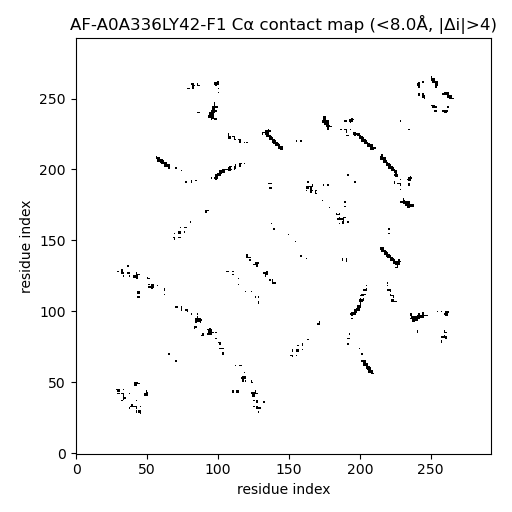116 ? 5.508 -6.869 -11.185 1.00 97.00 116 VAL A N 1
ATOM 921 C CA . VAL A 1 116 ? 6.187 -5.753 -11.874 1.00 97.00 116 VAL A CA 1
ATOM 922 C C . VAL A 1 116 ? 7.042 -6.206 -13.062 1.00 97.00 116 VAL A C 1
ATOM 924 O O . VAL A 1 116 ? 7.185 -5.465 -14.033 1.00 97.00 116 VAL A O 1
ATOM 927 N N . LYS A 1 117 ? 7.536 -7.453 -13.057 1.00 94.81 117 LYS A N 1
ATOM 928 C CA . LYS A 1 117 ? 8.293 -8.056 -14.171 1.00 94.81 117 LYS A CA 1
ATOM 929 C C . LYS A 1 117 ? 7.533 -8.103 -15.496 1.00 94.81 117 LYS A C 1
ATOM 931 O O . LYS A 1 117 ? 8.167 -8.198 -16.541 1.00 94.81 117 LYS A O 1
ATOM 936 N N . TRP A 1 118 ? 6.205 -8.018 -15.479 1.00 94.50 118 TRP A N 1
ATOM 937 C CA . TRP A 1 118 ? 5.396 -7.981 -16.700 1.00 94.50 118 TRP A CA 1
ATOM 938 C C . TRP A 1 118 ? 5.252 -6.573 -17.291 1.00 94.50 118 TRP A C 1
ATOM 940 O O . TRP A 1 118 ? 4.811 -6.436 -18.434 1.00 94.50 118 TRP A O 1
ATOM 950 N N . CYS A 1 119 ? 5.626 -5.532 -16.540 1.00 95.25 119 CYS A N 1
ATOM 951 C CA . CYS A 1 119 ? 5.465 -4.125 -16.907 1.00 95.25 119 CYS A CA 1
ATOM 952 C C . CYS A 1 119 ? 4.043 -3.753 -17.374 1.00 95.25 119 CYS A C 1
ATOM 954 O O . CYS A 1 119 ? 3.837 -2.992 -18.326 1.00 95.25 119 CYS A O 1
ATOM 956 N N . GLN A 1 120 ? 3.038 -4.312 -16.702 1.00 94.50 120 GLN A N 1
ATOM 957 C CA . GLN A 1 120 ? 1.630 -4.017 -16.951 1.00 94.50 120 GLN A CA 1
ATOM 958 C C . GLN A 1 120 ? 1.074 -3.194 -15.791 1.00 94.50 120 GLN A C 1
ATOM 960 O O . GLN A 1 120 ? 1.155 -3.603 -14.635 1.00 94.50 120 GLN A O 1
ATOM 965 N N . PHE A 1 121 ? 0.499 -2.030 -16.099 1.00 95.56 121 PHE A N 1
ATOM 966 C CA . PHE A 1 121 ? -0.233 -1.225 -15.120 1.00 95.56 121 PHE A CA 1
ATOM 967 C C . PHE A 1 121 ? -1.688 -1.702 -15.043 1.00 95.56 121 PHE A C 1
ATOM 969 O O . PHE A 1 121 ? -2.614 -0.985 -15.410 1.00 95.56 121 PHE A O 1
ATOM 976 N N . ASP A 1 122 ? -1.852 -2.961 -14.645 1.00 95.12 122 ASP A N 1
ATOM 977 C CA . ASP A 1 122 ? -3.138 -3.634 -14.476 1.00 95.12 122 ASP A CA 1
ATOM 978 C C . ASP A 1 122 ? -3.022 -4.694 -13.373 1.00 95.12 122 ASP A C 1
ATOM 980 O O . ASP A 1 122 ? -1.932 -5.206 -13.102 1.00 95.12 122 ASP A O 1
ATOM 984 N N . HIS A 1 123 ? -4.132 -5.026 -12.722 1.00 94.88 123 HIS A N 1
ATOM 985 C CA . HIS A 1 123 ? -4.148 -6.004 -11.640 1.00 94.88 123 HIS A CA 1
ATOM 986 C C . HIS A 1 123 ? -4.048 -7.433 -12.172 1.00 94.88 123 HIS A C 1
ATOM 988 O O . HIS A 1 123 ? -4.785 -7.840 -13.069 1.00 94.88 123 HIS A O 1
ATOM 994 N N . ASP A 1 124 ? -3.172 -8.242 -11.576 1.00 93.94 124 ASP A N 1
ATOM 995 C CA . ASP A 1 124 ? -3.137 -9.673 -11.870 1.00 93.94 124 ASP A CA 1
ATOM 996 C C . ASP A 1 124 ? -4.392 -10.407 -11.346 1.00 93.94 124 ASP A C 1
ATOM 998 O O . ASP A 1 124 ? -5.120 -9.943 -10.463 1.00 93.94 124 ASP A O 1
ATOM 1002 N N . SER A 1 125 ? -4.655 -11.586 -11.913 1.00 93.31 125 SER A N 1
ATOM 1003 C CA . SER A 1 125 ? -5.850 -12.384 -11.619 1.00 93.31 125 SER A CA 1
ATOM 1004 C C . SER A 1 125 ? -5.782 -13.123 -10.282 1.00 93.31 125 SER A C 1
ATOM 1006 O O . SER A 1 125 ? -6.834 -13.427 -9.709 1.00 93.31 125 SER A O 1
ATOM 1008 N N . CYS A 1 126 ? -4.577 -13.458 -9.812 1.00 94.94 126 CYS A N 1
ATOM 1009 C CA . CYS A 1 126 ? -4.346 -14.101 -8.527 1.00 94.94 126 CYS A CA 1
ATOM 1010 C C . CYS A 1 126 ? -2.891 -13.932 -8.066 1.00 94.94 126 CYS A C 1
ATOM 1012 O O . CYS A 1 126 ? -1.953 -14.286 -8.785 1.00 94.94 126 CYS A O 1
ATOM 1014 N N . ARG A 1 127 ? -2.755 -13.510 -6.808 1.00 96.00 127 ARG A N 1
ATOM 1015 C CA . ARG A 1 127 ? -1.500 -13.267 -6.082 1.00 96.00 127 ARG A CA 1
ATOM 1016 C C . ARG A 1 127 ? -1.475 -13.944 -4.710 1.00 96.00 127 ARG A C 1
ATOM 1018 O O . ARG A 1 127 ? -0.833 -13.465 -3.786 1.00 96.00 127 ARG A O 1
ATOM 1025 N N . ALA A 1 128 ? -2.267 -15.003 -4.541 1.00 96.88 128 ALA A N 1
ATOM 1026 C CA . ALA A 1 128 ? -2.347 -15.726 -3.279 1.00 96.88 128 ALA A CA 1
ATOM 1027 C C . ALA A 1 128 ? -0.965 -16.246 -2.860 1.00 96.88 128 ALA A C 1
ATOM 1029 O O . ALA A 1 128 ? -0.205 -16.767 -3.671 1.00 96.88 128 ALA A O 1
ATOM 1030 N N . THR A 1 129 ? -0.660 -16.162 -1.575 1.00 96.12 129 THR A N 1
ATOM 1031 C CA . THR A 1 129 ? 0.593 -16.669 -1.017 1.00 96.12 129 THR A CA 1
ATOM 1032 C C . THR A 1 129 ? 0.331 -17.925 -0.182 1.00 96.12 129 THR A C 1
ATOM 1034 O O . THR A 1 129 ? -0.810 -18.388 -0.058 1.00 96.12 129 THR A O 1
ATOM 1037 N N . ARG A 1 130 ? 1.366 -18.522 0.418 1.00 95.50 130 ARG A N 1
ATOM 1038 C CA . ARG A 1 130 ? 1.181 -19.584 1.419 1.00 95.50 130 ARG A CA 1
ATOM 1039 C C . ARG A 1 130 ? 0.424 -19.046 2.632 1.00 95.50 130 ARG A C 1
ATOM 1041 O O . ARG A 1 130 ? -0.473 -19.735 3.116 1.00 95.50 130 ARG A O 1
ATOM 1048 N N . SER A 1 131 ? 0.726 -17.820 3.054 1.00 96.50 131 SER A N 1
ATOM 1049 C CA . SER A 1 131 ? 0.150 -17.188 4.248 1.00 96.50 131 SER A CA 1
ATOM 1050 C C . SER A 1 131 ? -1.182 -16.469 4.004 1.00 96.50 131 SER A C 1
ATOM 1052 O O . SER A 1 131 ? -1.984 -16.353 4.929 1.00 96.50 131 SER A O 1
ATOM 1054 N N . TYR A 1 132 ? -1.440 -16.000 2.779 1.00 97.06 132 TYR A N 1
ATOM 1055 C CA . TYR A 1 132 ? -2.548 -15.086 2.484 1.00 97.06 132 TYR A CA 1
ATOM 1056 C C . TYR A 1 132 ? -3.357 -15.544 1.263 1.00 97.06 132 TYR A C 1
ATOM 1058 O O . TYR A 1 132 ? -2.837 -15.631 0.153 1.00 97.06 132 TYR A O 1
ATOM 1066 N N . ASP A 1 133 ? -4.650 -15.817 1.447 1.00 96.06 133 ASP A N 1
ATOM 1067 C CA . ASP A 1 133 ? -5.496 -16.378 0.380 1.00 96.06 133 ASP A CA 1
ATOM 1068 C C . ASP A 1 133 ? -5.965 -15.328 -0.634 1.00 96.06 133 ASP A C 1
ATOM 1070 O O . ASP A 1 133 ? -6.097 -15.613 -1.826 1.00 96.06 133 ASP A O 1
ATOM 1074 N N . HIS A 1 134 ? -6.201 -14.097 -0.174 1.00 96.88 134 HIS A N 1
ATOM 1075 C CA . HIS A 1 134 ? -6.748 -13.018 -0.997 1.00 96.88 134 HIS A CA 1
ATOM 1076 C C . HIS A 1 134 ? -6.012 -11.687 -0.791 1.00 96.88 134 HIS A C 1
ATOM 1078 O O . HIS A 1 134 ? -6.645 -10.732 -0.330 1.00 96.88 134 HIS A O 1
ATOM 1084 N N . PRO A 1 135 ? -4.706 -11.583 -1.110 1.00 98.31 135 PRO A N 1
ATOM 1085 C CA . PRO A 1 135 ? -3.977 -10.338 -0.912 1.00 98.31 135 PRO A CA 1
ATOM 1086 C C . PRO A 1 135 ? -4.570 -9.181 -1.719 1.00 98.31 135 PRO A C 1
ATOM 1088 O O . PRO A 1 135 ? -4.979 -9.335 -2.879 1.00 98.31 135 PRO A O 1
ATOM 1091 N N . GLY A 1 136 ? -4.626 -8.018 -1.078 1.00 98.38 136 GLY A N 1
ATOM 1092 C CA . GLY A 1 136 ? -4.940 -6.753 -1.733 1.00 98.38 136 GLY A CA 1
ATOM 1093 C C . GLY A 1 136 ? -3.766 -6.291 -2.579 1.00 98.38 136 GLY A C 1
ATOM 1094 O O . GLY A 1 136 ? -2.657 -6.770 -2.376 1.00 98.38 136 GLY A O 1
ATOM 1095 N N . GLN A 1 137 ? -3.998 -5.365 -3.506 1.00 98.50 137 GLN A N 1
ATOM 1096 C CA . GLN A 1 137 ? -2.936 -4.814 -4.339 1.00 98.50 137 GLN A CA 1
ATOM 1097 C C . GLN A 1 137 ? -3.219 -3.357 -4.667 1.00 98.50 137 GLN A C 1
ATOM 1099 O O . GLN A 1 137 ? -4.316 -3.033 -5.122 1.00 98.50 137 GLN A O 1
ATOM 1104 N N . ASN A 1 138 ? -2.206 -2.517 -4.498 1.00 98.75 138 ASN A N 1
ATOM 1105 C CA . ASN A 1 138 ? -2.180 -1.168 -5.030 1.00 98.75 138 ASN A CA 1
ATOM 1106 C C . ASN A 1 138 ? -1.096 -1.045 -6.090 1.00 98.75 138 ASN A C 1
ATOM 1108 O O . ASN A 1 138 ? 0.013 -1.553 -5.916 1.00 98.75 138 ASN A O 1
ATOM 1112 N N . LEU A 1 139 ? -1.428 -0.345 -7.173 1.00 98.62 139 LEU A N 1
ATOM 1113 C CA . LEU A 1 139 ? -0.521 -0.080 -8.279 1.00 98.62 139 LEU A CA 1
ATOM 1114 C C . LEU A 1 139 ? -0.358 1.426 -8.442 1.00 98.62 139 LEU A C 1
ATOM 1116 O O . LEU A 1 139 ? -1.319 2.190 -8.341 1.00 98.62 139 LEU A O 1
ATOM 1120 N N . ARG A 1 140 ? 0.855 1.865 -8.762 1.00 98.00 140 ARG A N 1
ATOM 1121 C CA . ARG A 1 140 ? 1.093 3.225 -9.238 1.00 98.00 140 ARG A CA 1
ATOM 1122 C C . ARG A 1 140 ? 2.112 3.219 -10.351 1.00 98.00 140 ARG A C 1
ATOM 1124 O O . ARG A 1 140 ? 3.147 2.569 -10.250 1.00 98.00 140 ARG A O 1
ATOM 1131 N N . LYS A 1 141 ? 1.830 4.007 -11.380 1.00 97.12 141 LYS A N 1
ATOM 1132 C CA . LYS A 1 141 ? 2.783 4.350 -12.422 1.00 97.12 141 LYS A CA 1
ATOM 1133 C C . LYS A 1 141 ? 3.108 5.838 -12.333 1.00 97.12 141 LYS A C 1
ATOM 1135 O O . LYS A 1 141 ? 2.191 6.655 -12.318 1.00 97.12 141 LYS A O 1
ATOM 1140 N N . SER A 1 142 ? 4.391 6.173 -12.313 1.00 95.88 142 SER A N 1
ATOM 1141 C CA . SER A 1 142 ? 4.888 7.540 -12.475 1.00 95.88 142 SER A CA 1
ATOM 1142 C C . SER A 1 142 ? 5.820 7.632 -13.683 1.00 95.88 142 SER A C 1
ATOM 1144 O O . SER A 1 142 ? 6.363 6.624 -14.147 1.00 95.88 142 SER A O 1
ATOM 1146 N N . SER A 1 143 ? 5.974 8.844 -14.210 1.00 95.62 143 SER A N 1
ATOM 1147 C CA . SER A 1 143 ? 6.835 9.156 -15.350 1.00 95.62 143 SER A CA 1
ATOM 1148 C C . SER A 1 143 ? 7.608 10.435 -15.053 1.00 95.62 143 SER A C 1
ATOM 1150 O O . SER A 1 143 ? 7.012 11.414 -14.613 1.00 95.62 143 SER A O 1
ATOM 1152 N N . ASP A 1 144 ? 8.906 10.428 -15.328 1.00 95.81 144 ASP A N 1
ATOM 1153 C CA . ASP A 1 144 ? 9.798 11.565 -15.129 1.00 95.81 144 ASP A CA 1
ATOM 1154 C C . ASP A 1 144 ? 10.811 11.673 -16.281 1.00 95.81 144 ASP A C 1
ATOM 1156 O O . ASP A 1 144 ? 10.977 10.760 -17.105 1.00 95.81 144 ASP A O 1
ATOM 1160 N N . TYR A 1 145 ? 11.490 12.810 -16.369 1.00 95.69 145 TYR A N 1
ATOM 1161 C CA . TYR A 1 145 ? 12.530 13.039 -17.352 1.00 95.69 145 TYR A CA 1
ATOM 1162 C C . TYR A 1 145 ? 13.752 12.156 -17.076 1.00 95.69 145 TYR A C 1
ATOM 1164 O O . TYR A 1 145 ? 14.237 12.041 -15.953 1.00 95.69 145 TYR A O 1
ATOM 1172 N N . VAL A 1 146 ? 14.336 11.585 -18.131 1.00 95.44 146 VAL A N 1
ATOM 1173 C CA . VAL A 1 146 ? 15.481 10.657 -18.016 1.00 95.44 146 VAL A CA 1
ATOM 1174 C C . VAL A 1 146 ? 16.738 11.269 -17.387 1.00 95.44 146 VAL A C 1
ATOM 1176 O O . VAL A 1 146 ? 17.583 10.535 -16.873 1.00 95.44 146 VAL A O 1
ATOM 1179 N N . HIS A 1 147 ? 16.869 12.596 -17.386 1.00 93.00 147 HIS A N 1
ATOM 1180 C CA . HIS A 1 147 ? 17.998 13.292 -16.765 1.00 93.00 147 HIS A CA 1
ATOM 1181 C C . HIS A 1 147 ? 17.831 13.507 -15.250 1.00 93.00 147 HIS A C 1
ATOM 1183 O O . HIS A 1 147 ? 18.804 13.855 -14.587 1.00 93.00 147 HIS A O 1
ATOM 1189 N N . ILE A 1 148 ? 16.636 13.282 -14.692 1.00 92.94 148 ILE A N 1
ATOM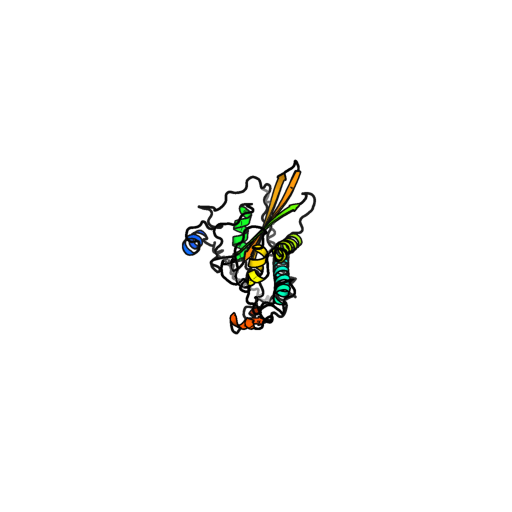 1190 C CA . ILE A 1 148 ? 16.359 13.419 -13.257 1.00 92.94 148 ILE A CA 1
ATOM 1191 C C . ILE A 1 148 ? 16.580 12.069 -12.584 1.00 92.94 148 ILE A C 1
ATOM 1193 O O . ILE A 1 148 ? 15.825 11.125 -12.815 1.00 92.94 148 ILE A O 1
ATOM 1197 N N . ALA A 1 149 ? 17.637 11.949 -11.781 1.00 92.44 149 ALA A N 1
ATOM 1198 C CA . ALA A 1 149 ? 17.918 10.716 -11.055 1.00 92.44 149 ALA A CA 1
ATOM 1199 C C . ALA A 1 149 ? 16.750 10.370 -10.107 1.00 92.44 149 ALA A C 1
ATOM 1201 O O . ALA A 1 149 ? 16.292 11.245 -9.373 1.00 92.44 149 ALA A O 1
ATOM 1202 N N . PRO A 1 150 ? 16.258 9.119 -10.110 1.00 94.44 150 PRO A N 1
ATOM 1203 C CA . PRO A 1 150 ? 15.131 8.730 -9.275 1.00 94.44 150 PRO A CA 1
ATOM 1204 C C . PRO A 1 150 ? 15.538 8.655 -7.801 1.00 94.44 150 PRO A C 1
ATOM 1206 O O . PRO A 1 150 ? 16.555 8.053 -7.454 1.00 94.44 150 PRO A O 1
ATOM 1209 N N . ASN A 1 151 ? 14.687 9.186 -6.929 1.00 97.06 151 ASN A N 1
ATOM 1210 C CA . ASN A 1 151 ? 14.729 8.910 -5.501 1.00 97.06 151 ASN A CA 1
ATOM 1211 C C . ASN A 1 151 ? 13.656 7.866 -5.171 1.00 97.06 151 ASN A C 1
ATOM 1213 O O . ASN A 1 151 ? 12.480 8.186 -5.020 1.00 97.06 151 ASN A O 1
ATOM 1217 N N . TYR A 1 152 ? 14.044 6.593 -5.104 1.00 97.50 152 TYR A N 1
ATOM 1218 C CA . TYR A 1 152 ? 13.081 5.500 -4.941 1.00 97.50 152 TYR A CA 1
ATOM 1219 C C . TYR A 1 152 ? 12.358 5.511 -3.588 1.00 97.50 152 TYR A C 1
ATOM 1221 O O . TYR A 1 152 ? 11.222 5.047 -3.507 1.00 97.50 152 TYR A O 1
ATOM 1229 N N . GLU A 1 153 ? 12.985 6.051 -2.540 1.00 98.12 153 GLU A N 1
ATOM 1230 C CA . GLU A 1 153 ? 12.339 6.215 -1.236 1.00 98.12 153 GLU A CA 1
ATOM 1231 C C . GLU A 1 153 ? 11.220 7.262 -1.307 1.00 98.12 153 GLU A C 1
ATOM 1233 O O . GLU A 1 153 ? 10.092 7.000 -0.891 1.00 98.12 153 GLU A O 1
ATOM 1238 N N . GLU A 1 154 ? 11.505 8.413 -1.915 1.00 97.81 154 GLU A N 1
ATOM 1239 C CA . GLU A 1 154 ? 10.528 9.481 -2.137 1.00 97.81 154 GLU A CA 1
ATOM 1240 C C . GLU A 1 154 ? 9.385 9.021 -3.042 1.00 97.81 154 GLU A C 1
ATOM 1242 O O . GLU A 1 154 ? 8.223 9.187 -2.678 1.00 97.81 154 GLU A O 1
ATOM 1247 N N . ILE A 1 155 ? 9.691 8.315 -4.137 1.00 98.00 155 ILE A N 1
ATOM 1248 C CA . ILE A 1 155 ? 8.672 7.723 -5.012 1.00 98.00 155 ILE A CA 1
ATOM 1249 C C . ILE A 1 155 ? 7.722 6.828 -4.208 1.00 98.00 155 ILE A C 1
ATOM 1251 O O . ILE A 1 155 ? 6.512 6.902 -4.410 1.00 98.00 155 ILE A O 1
ATOM 1255 N N . LEU A 1 156 ? 8.216 5.992 -3.287 1.00 98.56 156 LEU A N 1
ATOM 1256 C CA . LEU A 1 156 ? 7.363 5.141 -2.444 1.00 98.56 156 LEU A CA 1
ATOM 1257 C C . LEU A 1 156 ? 6.491 5.948 -1.471 1.00 98.56 156 LEU A C 1
ATOM 1259 O O . LEU A 1 156 ? 5.331 5.589 -1.242 1.00 98.56 156 LEU A O 1
ATOM 1263 N N . VAL A 1 157 ? 7.029 7.025 -0.897 1.00 98.56 157 VAL A N 1
ATOM 1264 C CA . VAL A 1 157 ? 6.291 7.915 0.011 1.00 98.56 157 VAL A CA 1
ATOM 1265 C C . VAL A 1 157 ? 5.182 8.651 -0.740 1.00 98.56 157 VAL A C 1
ATOM 1267 O O . VAL A 1 157 ? 4.027 8.573 -0.323 1.00 98.56 157 VAL A O 1
ATOM 1270 N N . GLU A 1 158 ? 5.494 9.268 -1.879 1.00 98.38 158 GLU A N 1
ATOM 1271 C CA . GLU A 1 158 ? 4.512 9.920 -2.756 1.00 98.38 158 GLU A CA 1
ATOM 1272 C C . GLU A 1 158 ? 3.463 8.929 -3.260 1.00 98.38 158 GLU A C 1
ATOM 1274 O O . GLU A 1 158 ? 2.271 9.218 -3.280 1.00 98.38 158 GLU A O 1
ATOM 1279 N N . THR A 1 159 ? 3.892 7.714 -3.617 1.00 98.31 159 THR A N 1
ATOM 1280 C CA . THR A 1 159 ? 2.982 6.637 -4.019 1.00 98.31 159 THR A CA 1
ATOM 1281 C C . THR A 1 159 ? 1.942 6.351 -2.946 1.00 98.31 159 THR A C 1
ATOM 1283 O O . THR A 1 159 ? 0.753 6.228 -3.236 1.00 98.31 159 THR A O 1
ATOM 1286 N N . THR A 1 160 ? 2.407 6.255 -1.704 1.00 98.81 160 THR A N 1
ATOM 1287 C CA . THR A 1 160 ? 1.563 5.990 -0.543 1.00 98.81 160 THR A CA 1
ATOM 1288 C C . THR A 1 160 ? 0.588 7.143 -0.290 1.00 98.81 160 THR A C 1
ATOM 1290 O O . THR A 1 160 ? -0.571 6.902 0.050 1.00 98.81 160 THR A O 1
ATOM 1293 N N . ASP A 1 161 ? 1.040 8.382 -0.473 1.00 98.75 161 ASP A N 1
ATOM 1294 C CA . ASP A 1 161 ? 0.222 9.580 -0.280 1.00 98.75 161 ASP A CA 1
ATOM 1295 C C . ASP A 1 161 ? -0.890 9.694 -1.311 1.00 98.75 161 ASP A C 1
ATOM 1297 O O . ASP A 1 161 ? -2.054 9.819 -0.929 1.00 98.75 161 ASP A O 1
ATOM 1301 N N . ASP A 1 162 ? -0.572 9.525 -2.590 1.00 98.44 162 ASP A N 1
ATOM 1302 C CA . ASP A 1 162 ? -1.559 9.582 -3.664 1.00 98.44 162 ASP A CA 1
ATOM 1303 C C . ASP A 1 162 ? -2.653 8.522 -3.505 1.00 98.44 162 ASP A C 1
ATOM 1305 O O . ASP A 1 162 ? -3.836 8.804 -3.705 1.00 98.44 162 ASP A O 1
ATOM 1309 N N . TRP A 1 163 ? -2.278 7.302 -3.111 1.00 98.69 163 TRP A N 1
ATOM 1310 C CA . TRP A 1 163 ? -3.246 6.249 -2.817 1.00 98.69 163 TRP A CA 1
ATOM 1311 C C . TRP A 1 163 ? -4.143 6.599 -1.632 1.00 98.69 163 TRP A C 1
ATOM 1313 O O . TRP A 1 163 ? -5.343 6.320 -1.662 1.00 98.69 163 TRP A O 1
ATOM 1323 N N . PHE A 1 164 ? -3.584 7.198 -0.581 1.00 98.81 164 PHE A N 1
ATOM 1324 C CA . PHE A 1 164 ? -4.351 7.557 0.602 1.00 98.81 164 PHE A CA 1
ATOM 1325 C C . PHE A 1 164 ? -5.269 8.757 0.356 1.00 98.81 164 PHE A C 1
ATOM 1327 O O . PHE A 1 164 ? -6.401 8.753 0.840 1.00 98.81 164 PHE A O 1
ATOM 1334 N N . ASP A 1 165 ? -4.832 9.749 -0.423 1.00 98.38 165 ASP A N 1
ATOM 1335 C CA . ASP A 1 165 ? -5.583 10.970 -0.750 1.00 98.38 165 ASP A CA 1
ATOM 1336 C C . ASP A 1 165 ? -6.893 10.707 -1.507 1.00 98.38 165 ASP A C 1
ATOM 1338 O O . ASP A 1 165 ? -7.819 11.534 -1.494 1.00 98.38 165 ASP A O 1
ATOM 1342 N N . GLU A 1 166 ? -7.054 9.499 -2.052 1.00 98.19 166 GLU A N 1
ATOM 1343 C CA . GLU A 1 166 ? -8.334 9.015 -2.554 1.00 98.19 166 GLU A CA 1
ATOM 1344 C C . GLU A 1 166 ? -9.446 8.971 -1.486 1.00 98.19 166 GLU A C 1
ATOM 1346 O O . GLU A 1 166 ? -10.622 8.880 -1.846 1.00 98.19 166 GLU A O 1
ATOM 1351 N N . TYR A 1 167 ? -9.141 9.117 -0.186 1.00 97.94 167 TYR A N 1
ATOM 1352 C CA . TYR A 1 167 ? -10.159 9.312 0.861 1.00 97.94 167 TYR A CA 1
ATOM 1353 C C . TYR A 1 167 ? -11.141 10.437 0.499 1.00 97.94 167 TYR A C 1
ATOM 1355 O O . TYR A 1 167 ? -12.322 10.381 0.849 1.00 97.94 167 TYR A O 1
ATOM 1363 N N . SER A 1 168 ? -10.664 11.458 -0.221 1.00 97.25 168 SER A N 1
ATOM 1364 C CA . SER A 1 168 ? -11.450 12.610 -0.664 1.00 97.25 168 SER A CA 1
ATOM 1365 C C . SER A 1 168 ? -12.458 12.280 -1.775 1.00 97.25 168 SER A C 1
ATOM 1367 O O . SER A 1 168 ? -13.415 13.034 -1.983 1.00 97.25 168 SER A O 1
ATOM 1369 N N . ASN A 1 169 ? -12.285 11.144 -2.459 1.00 96.69 169 ASN A N 1
ATOM 1370 C CA . ASN A 1 169 ? -13.107 10.703 -3.584 1.00 96.69 169 ASN A CA 1
ATOM 1371 C C . ASN A 1 169 ? -14.332 9.881 -3.170 1.00 96.69 169 ASN A C 1
ATOM 1373 O O . ASN A 1 169 ? -15.206 9.640 -4.003 1.00 96.69 169 ASN A O 1
ATOM 1377 N N . VAL A 1 170 ? -14.421 9.463 -1.905 1.00 96.25 170 VAL A N 1
ATOM 1378 C CA . VAL A 1 170 ? -15.504 8.609 -1.413 1.00 96.25 170 VAL A CA 1
ATOM 1379 C C . VAL A 1 170 ? -16.029 9.100 -0.062 1.00 96.25 170 VAL A C 1
ATOM 1381 O O . VAL A 1 170 ? -15.305 9.664 0.755 1.00 96.25 170 VAL A O 1
ATOM 1384 N N . ALA A 1 171 ? -17.335 8.946 0.160 1.00 95.81 171 ALA A N 1
ATOM 1385 C CA . ALA A 1 171 ? -17.963 9.309 1.426 1.00 95.81 171 ALA A CA 1
ATOM 1386 C C . ALA A 1 171 ? -17.570 8.322 2.533 1.00 95.81 171 ALA A C 1
ATOM 1388 O O . ALA A 1 171 ? -17.455 7.122 2.286 1.00 95.81 171 ALA A O 1
ATOM 1389 N N . SER A 1 172 ? -17.470 8.805 3.774 1.00 97.19 172 SER A N 1
ATOM 1390 C CA . SER A 1 172 ? -17.051 7.991 4.921 1.00 97.19 172 SER A CA 1
ATOM 1391 C C . SER A 1 172 ? -17.993 6.838 5.263 1.00 97.19 172 SER A C 1
ATOM 1393 O O . SER A 1 172 ? -17.580 5.922 5.959 1.00 97.19 172 SER A O 1
ATOM 1395 N N . SER A 1 173 ? -19.210 6.795 4.711 1.00 96.69 173 SER A N 1
ATOM 1396 C CA . SER A 1 173 ? -20.080 5.613 4.787 1.00 96.69 173 SER A CA 1
ATOM 1397 C C . SER A 1 173 ? -19.433 4.346 4.206 1.00 96.69 173 SER A C 1
ATOM 1399 O O . SER A 1 173 ? -19.850 3.245 4.545 1.00 96.69 173 SER A O 1
ATOM 1401 N N . ILE A 1 174 ? -18.420 4.485 3.335 1.00 97.19 174 ILE A N 1
ATOM 1402 C CA . ILE A 1 174 ? -17.681 3.351 2.760 1.00 97.19 174 ILE A CA 1
ATOM 1403 C C . ILE A 1 174 ? -17.014 2.481 3.829 1.00 97.19 174 ILE A C 1
ATOM 1405 O O . ILE A 1 174 ? -16.763 1.304 3.588 1.00 97.19 174 ILE A O 1
ATOM 1409 N N . VAL A 1 175 ? -16.726 3.045 5.010 1.00 97.81 175 VAL A N 1
ATOM 1410 C CA . VAL A 1 175 ? -15.986 2.338 6.062 1.00 97.81 175 VAL A CA 1
ATOM 1411 C C . VAL A 1 175 ? -16.810 1.230 6.705 1.00 97.81 175 VAL A C 1
ATOM 1413 O O . VAL A 1 175 ? -16.252 0.205 7.081 1.00 97.81 175 VAL A O 1
ATOM 1416 N N . ASP A 1 176 ? -18.130 1.413 6.780 1.00 97.75 176 ASP A N 1
ATOM 1417 C CA . ASP A 1 176 ? -19.059 0.443 7.365 1.00 97.75 176 ASP A CA 1
ATOM 1418 C C . ASP A 1 176 ? -19.336 -0.726 6.422 1.00 97.75 176 ASP A C 1
ATOM 1420 O O . ASP A 1 176 ? -19.568 -1.853 6.857 1.00 97.75 176 ASP A O 1
ATOM 1424 N N . LYS A 1 177 ? -19.330 -0.446 5.118 1.00 97.25 177 LYS A N 1
ATOM 1425 C CA . LYS A 1 177 ? -19.628 -1.417 4.076 1.00 97.25 177 LYS A CA 1
ATOM 1426 C C . LYS A 1 177 ? -18.927 -1.009 2.792 1.00 97.25 177 LYS A C 1
ATOM 1428 O O . LYS A 1 177 ? -19.357 -0.080 2.107 1.00 97.25 177 LYS A O 1
ATOM 1433 N N . TYR A 1 178 ? -17.860 -1.722 2.458 1.00 97.31 178 TYR A N 1
ATOM 1434 C CA . TYR A 1 178 ? -17.153 -1.512 1.212 1.00 97.31 178 TYR A CA 1
ATOM 1435 C C . TYR A 1 178 ? -18.061 -1.853 0.030 1.00 97.31 178 TYR A C 1
ATOM 1437 O O . TYR A 1 178 ? -18.683 -2.914 -0.037 1.00 97.31 178 TYR A O 1
ATOM 1445 N N . GLU A 1 179 ? -18.102 -0.951 -0.935 1.00 94.81 179 GLU A N 1
ATOM 1446 C CA . GLU A 1 179 ? -18.828 -1.106 -2.184 1.00 94.81 179 GLU A CA 1
ATOM 1447 C C . GLU A 1 179 ? -17.889 -0.711 -3.312 1.00 94.81 179 GLU A C 1
ATOM 1449 O O . GLU A 1 179 ? -17.150 0.266 -3.186 1.00 94.81 179 GLU A O 1
ATOM 1454 N N . SER A 1 180 ? -17.936 -1.442 -4.423 1.00 90.38 180 SER A N 1
ATOM 1455 C CA . SER A 1 180 ? -17.320 -0.992 -5.667 1.00 90.38 180 SER A CA 1
ATOM 1456 C C . SER A 1 180 ? -18.334 -0.131 -6.414 1.00 90.38 180 SER A C 1
ATOM 1458 O O . SER A 1 180 ? -19.437 -0.579 -6.725 1.00 90.38 180 SER A O 1
ATOM 1460 N N . ARG A 1 181 ? -17.982 1.130 -6.641 1.00 86.25 181 ARG A N 1
ATOM 1461 C CA . ARG A 1 181 ? -18.805 2.138 -7.304 1.00 86.25 181 ARG A CA 1
ATOM 1462 C C . ARG A 1 181 ? -18.028 2.621 -8.520 1.00 86.25 181 ARG A C 1
ATOM 1464 O O . ARG A 1 181 ? -16.817 2.810 -8.448 1.00 86.25 181 ARG A O 1
ATOM 1471 N N . GLY A 1 182 ? -18.724 2.826 -9.634 1.00 74.44 182 GLY A N 1
ATOM 1472 C CA . GLY A 1 182 ? -18.127 3.490 -10.791 1.00 74.44 182 GLY A CA 1
ATOM 1473 C C . GLY A 1 182 ? -17.775 4.949 -10.475 1.00 74.44 182 GLY A C 1
ATOM 1474 O O . GLY A 1 182 ? -18.393 5.567 -9.607 1.00 74.44 182 GLY A O 1
ATOM 1475 N N . GLY A 1 183 ? -16.804 5.510 -11.198 1.00 81.00 183 GLY A N 1
ATOM 1476 C CA . GLY A 1 183 ? -16.397 6.910 -11.061 1.00 81.00 183 GLY A CA 1
ATOM 1477 C C . GLY A 1 183 ? -14.962 7.063 -10.565 1.00 81.00 183 GLY A C 1
ATOM 1478 O O . GLY A 1 183 ? -14.045 6.482 -11.139 1.00 81.00 183 GLY A O 1
ATOM 1479 N N . LYS A 1 184 ? -14.760 7.902 -9.542 1.00 84.19 184 LYS A N 1
ATOM 1480 C CA . LYS A 1 184 ? -13.426 8.196 -9.003 1.00 84.19 184 LYS A CA 1
ATOM 1481 C C . LYS A 1 184 ? -12.834 6.990 -8.269 1.00 84.19 184 LYS A C 1
ATOM 1483 O O . LYS A 1 184 ? -13.562 6.250 -7.614 1.00 84.19 184 LYS A O 1
ATOM 1488 N N . LEU A 1 185 ? -11.512 6.850 -8.331 1.00 91.25 185 LEU A N 1
ATOM 1489 C CA . LEU A 1 185 ? -10.774 5.814 -7.611 1.00 91.25 185 LEU A CA 1
ATOM 1490 C C . LEU A 1 185 ? -10.757 6.100 -6.102 1.00 91.25 185 LEU A C 1
ATOM 1492 O O . LEU A 1 185 ? -10.557 7.241 -5.681 1.00 91.25 185 LEU A O 1
ATOM 1496 N N . TYR A 1 186 ? -11.013 5.055 -5.317 1.00 96.19 186 TYR A N 1
ATOM 1497 C CA . TYR A 1 186 ? -10.865 5.007 -3.852 1.00 96.19 186 TYR A CA 1
ATOM 1498 C C . TYR A 1 186 ? -10.468 3.613 -3.342 1.00 96.19 186 TYR A C 1
ATOM 1500 O O . TYR A 1 186 ? -10.445 3.344 -2.134 1.00 96.19 186 TYR A O 1
ATOM 1508 N N . GLY A 1 187 ? -10.205 2.688 -4.271 1.00 97.19 187 GLY A N 1
ATOM 1509 C CA . GLY A 1 187 ? -9.813 1.318 -3.963 1.00 97.19 187 GLY A CA 1
ATOM 1510 C C . GLY A 1 187 ? -8.480 1.271 -3.225 1.00 97.19 187 GLY A C 1
ATOM 1511 O O . GLY A 1 187 ? -8.344 0.486 -2.285 1.00 97.19 187 GLY A O 1
ATOM 1512 N N . HIS A 1 188 ? -7.552 2.166 -3.582 1.00 98.31 188 HIS A N 1
ATOM 1513 C CA . HIS A 1 188 ? -6.232 2.200 -2.976 1.00 98.31 188 HIS A CA 1
ATOM 1514 C C . HIS A 1 188 ? -6.309 2.660 -1.520 1.00 98.31 188 HIS A C 1
ATOM 1516 O O . HIS A 1 188 ? -5.819 1.968 -0.624 1.00 98.31 188 HIS A O 1
ATOM 1522 N N . PHE A 1 189 ? -7.029 3.758 -1.266 1.00 98.69 189 PHE A N 1
ATOM 1523 C CA . PHE A 1 189 ? -7.272 4.246 0.092 1.00 98.69 189 PHE A CA 1
ATOM 1524 C C . PHE A 1 189 ? -7.957 3.188 0.965 1.00 98.69 189 PHE A C 1
ATOM 1526 O O . PHE A 1 189 ? -7.555 2.955 2.105 1.00 98.69 189 PHE A O 1
ATOM 1533 N N . THR A 1 190 ? -8.998 2.536 0.446 1.00 98.31 190 THR A N 1
ATOM 1534 C CA . THR A 1 190 ? -9.782 1.573 1.233 1.00 98.31 190 THR A CA 1
ATOM 1535 C C . THR A 1 190 ? -8.986 0.320 1.579 1.00 98.31 190 THR A C 1
ATOM 1537 O O . THR A 1 190 ? -9.020 -0.083 2.740 1.00 98.31 190 THR A O 1
ATOM 1540 N N . VAL A 1 191 ? -8.194 -0.246 0.657 1.00 98.38 191 VAL A N 1
ATOM 1541 C CA . VAL A 1 191 ? -7.388 -1.436 0.987 1.00 98.38 191 VAL A CA 1
ATOM 1542 C C . VAL A 1 191 ? -6.291 -1.102 1.998 1.00 98.38 191 VAL A C 1
ATOM 1544 O O . VAL A 1 191 ? -6.101 -1.855 2.957 1.00 98.38 191 VAL A O 1
ATOM 1547 N N . MET A 1 192 ? -5.660 0.074 1.861 1.00 98.56 192 MET A N 1
ATOM 1548 C CA . MET A 1 192 ? -4.699 0.613 2.831 1.00 98.56 192 MET A CA 1
ATOM 1549 C C . MET A 1 192 ? -5.323 0.882 4.194 1.00 98.56 192 MET A C 1
ATOM 1551 O O . MET A 1 192 ? -4.610 0.872 5.192 1.00 98.56 192 MET A O 1
ATOM 1555 N N . SER A 1 193 ? -6.626 1.154 4.248 1.00 98.62 193 SER A N 1
ATOM 1556 C CA . SER A 1 193 ? -7.351 1.529 5.464 1.00 98.62 193 SER A CA 1
ATOM 1557 C C . SER A 1 193 ? -8.032 0.353 6.149 1.00 98.62 193 SER A C 1
ATOM 1559 O O . SER A 1 193 ? -8.675 0.557 7.177 1.00 98.62 193 SER A O 1
ATOM 1561 N N . ARG A 1 194 ? -7.913 -0.874 5.619 1.00 98.50 194 ARG A N 1
ATOM 1562 C CA . ARG A 1 194 ? -8.526 -2.025 6.281 1.00 98.50 194 ARG A CA 1
ATOM 1563 C C . ARG A 1 194 ? -7.878 -2.288 7.640 1.00 98.50 194 ARG A C 1
ATOM 1565 O O . ARG A 1 194 ? -6.651 -2.367 7.737 1.00 98.50 194 ARG A O 1
ATOM 1572 N N . ASP A 1 195 ? -8.675 -2.440 8.693 1.00 98.50 195 ASP A N 1
ATOM 1573 C CA . ASP A 1 195 ? -8.147 -2.628 10.055 1.00 98.50 195 ASP A CA 1
ATOM 1574 C C . ASP A 1 195 ? -7.352 -3.926 10.224 1.00 98.50 195 ASP A C 1
ATOM 1576 O O . ASP A 1 195 ? -6.389 -3.952 10.987 1.00 98.50 195 ASP A O 1
ATOM 1580 N N . VAL A 1 196 ? -7.694 -4.952 9.443 1.00 97.88 196 VAL A N 1
ATOM 1581 C CA . VAL A 1 196 ? -7.025 -6.257 9.415 1.00 97.88 196 VAL A CA 1
ATOM 1582 C C . VAL A 1 196 ? -5.603 -6.227 8.852 1.00 97.88 196 VAL A C 1
ATOM 1584 O O . VAL A 1 196 ? -4.848 -7.159 9.131 1.00 97.88 196 VAL A O 1
ATOM 1587 N N . GLN A 1 197 ? -5.224 -5.203 8.073 1.00 98.25 197 GLN A N 1
ATOM 1588 C CA . GLN A 1 197 ? -3.887 -5.151 7.474 1.00 98.25 197 GLN A CA 1
ATOM 1589 C C . GLN A 1 197 ? -2.826 -5.050 8.573 1.00 98.25 197 GLN A C 1
ATOM 1591 O O . GLN A 1 197 ? -2.721 -4.027 9.246 1.00 98.25 197 GLN A O 1
ATOM 1596 N N . ASP A 1 198 ? -2.022 -6.096 8.724 1.00 97.50 198 ASP A N 1
ATOM 1597 C CA . ASP A 1 198 ? -0.807 -6.119 9.546 1.00 97.50 198 ASP A CA 1
ATOM 1598 C C . ASP A 1 198 ? 0.449 -6.446 8.734 1.00 97.50 198 ASP A C 1
ATOM 1600 O O . ASP A 1 198 ? 1.559 -6.457 9.275 1.00 97.50 198 ASP A O 1
ATOM 1604 N N . LYS A 1 199 ? 0.283 -6.711 7.436 1.00 98.31 199 LYS A N 1
ATOM 1605 C CA . LYS A 1 199 ? 1.336 -7.172 6.536 1.00 98.31 199 LYS A CA 1
ATOM 1606 C C . LYS A 1 199 ? 1.209 -6.521 5.171 1.00 98.31 199 LYS A C 1
ATOM 1608 O O . LYS A 1 199 ? 0.107 -6.434 4.622 1.00 98.31 199 LYS A O 1
ATOM 1613 N N . MET A 1 200 ? 2.341 -6.068 4.649 1.00 98.69 200 MET A N 1
ATOM 1614 C CA . MET A 1 200 ? 2.470 -5.557 3.290 1.00 98.69 200 MET A CA 1
ATOM 1615 C C . MET A 1 200 ? 3.850 -5.879 2.721 1.00 98.69 200 MET A C 1
ATOM 1617 O O . MET A 1 200 ? 4.820 -5.958 3.470 1.00 98.69 200 MET A O 1
ATOM 1621 N N . GLY A 1 201 ? 3.945 -5.979 1.404 1.00 98.81 201 GLY A N 1
ATOM 1622 C CA . GLY A 1 201 ? 5.213 -6.057 0.691 1.00 98.81 201 GLY A CA 1
ATOM 1623 C C . GLY A 1 201 ? 5.069 -5.399 -0.671 1.00 98.81 201 GLY A C 1
ATOM 1624 O O . GLY A 1 201 ? 4.027 -5.510 -1.311 1.00 98.81 201 GLY A O 1
ATOM 1625 N N . CYS A 1 202 ? 6.090 -4.669 -1.098 1.00 98.88 202 CYS A N 1
ATOM 1626 C CA . CYS A 1 202 ? 6.076 -3.936 -2.357 1.00 98.88 202 CYS A CA 1
ATOM 1627 C C . CYS A 1 202 ? 7.272 -4.301 -3.218 1.00 98.88 202 CYS A C 1
ATOM 1629 O O . CYS A 1 202 ? 8.315 -4.688 -2.708 1.00 98.88 202 CYS A O 1
ATOM 1631 N N . CYS A 1 203 ? 7.133 -4.085 -4.516 1.00 98.75 203 CYS A N 1
ATOM 1632 C CA . CYS A 1 203 ? 8.226 -4.133 -5.465 1.00 98.75 203 CYS A CA 1
ATOM 1633 C C . CYS A 1 203 ? 8.050 -3.033 -6.505 1.00 98.75 203 CYS A C 1
ATOM 1635 O O . CYS A 1 203 ? 6.939 -2.535 -6.721 1.00 98.75 203 CYS A O 1
ATOM 1637 N N . MET A 1 204 ? 9.138 -2.663 -7.173 1.00 98.38 204 MET A N 1
ATOM 1638 C CA . MET A 1 204 ? 9.073 -1.701 -8.262 1.00 98.38 204 MET A CA 1
ATOM 1639 C C . MET A 1 204 ? 9.963 -2.094 -9.431 1.00 98.38 204 MET A C 1
ATOM 1641 O O . MET A 1 204 ? 10.997 -2.741 -9.268 1.00 98.38 204 MET A O 1
ATOM 1645 N N . VAL A 1 205 ? 9.553 -1.664 -10.618 1.00 98.25 205 VAL A N 1
ATOM 1646 C CA . VAL A 1 205 ? 10.357 -1.748 -11.833 1.00 98.25 205 VAL A CA 1
ATOM 1647 C C . VAL A 1 205 ? 10.503 -0.357 -12.430 1.00 98.25 205 VAL A C 1
ATOM 1649 O O . VAL A 1 205 ? 9.522 0.381 -12.559 1.00 98.25 205 VAL A O 1
ATOM 1652 N N . GLN A 1 206 ? 11.730 -0.006 -12.790 1.00 98.12 206 GLN A N 1
ATOM 1653 C CA . GLN A 1 206 ? 12.028 1.123 -13.651 1.00 98.12 206 GLN A CA 1
ATOM 1654 C C . GLN A 1 206 ? 12.086 0.651 -15.101 1.00 98.12 206 GLN A C 1
ATOM 1656 O O . GLN A 1 206 ? 12.538 -0.454 -15.379 1.00 98.12 206 GLN A O 1
ATOM 1661 N N . TYR A 1 207 ? 11.634 1.487 -16.030 1.00 97.94 207 TYR A N 1
ATOM 1662 C CA . TYR A 1 207 ? 11.784 1.246 -17.460 1.00 97.94 207 TYR A CA 1
ATOM 1663 C C . TYR A 1 207 ? 11.725 2.550 -18.249 1.00 97.94 207 TYR A C 1
ATOM 1665 O O . TYR A 1 207 ? 11.181 3.557 -17.793 1.00 97.94 207 TYR A O 1
ATOM 1673 N N . LEU A 1 208 ? 12.248 2.528 -19.467 1.00 97.88 208 LEU A N 1
ATOM 1674 C CA . LEU A 1 208 ? 12.100 3.605 -20.431 1.00 97.88 208 LEU A CA 1
ATOM 1675 C C . LEU A 1 208 ? 10.848 3.401 -21.287 1.00 97.88 208 LEU A C 1
ATOM 1677 O O . LEU A 1 208 ? 10.524 2.291 -21.712 1.00 97.88 208 LEU A O 1
ATOM 1681 N N . HIS A 1 209 ? 10.148 4.497 -21.569 1.00 95.81 209 HIS A N 1
ATOM 1682 C CA . HIS A 1 209 ? 9.001 4.527 -22.470 1.00 95.81 209 HIS A CA 1
ATOM 1683 C C . HIS A 1 209 ? 9.150 5.678 -23.464 1.00 95.81 209 HIS A C 1
ATOM 1685 O O . HIS A 1 209 ? 9.319 6.827 -23.055 1.00 95.81 209 HIS A O 1
ATOM 1691 N N . TYR A 1 210 ? 9.080 5.381 -24.762 1.00 96.06 210 TYR A N 1
ATOM 1692 C CA . TYR A 1 210 ? 9.123 6.408 -25.799 1.00 96.06 210 TYR A CA 1
ATOM 1693 C C . TYR A 1 210 ? 7.718 6.921 -26.109 1.00 96.06 210 TYR A C 1
ATOM 1695 O O . TYR A 1 210 ? 6.877 6.187 -26.630 1.00 96.06 210 TYR A O 1
ATOM 1703 N N . GLU A 1 211 ? 7.473 8.193 -25.817 1.00 94.12 211 GLU A N 1
ATOM 1704 C CA . GLU A 1 211 ? 6.198 8.854 -26.076 1.00 94.12 211 GLU A CA 1
ATOM 1705 C C . GLU A 1 211 ? 6.427 10.340 -26.385 1.00 94.12 211 GLU A C 1
ATOM 1707 O O . GLU A 1 211 ? 7.296 10.986 -25.800 1.00 94.12 211 GLU A O 1
ATOM 1712 N N . ARG A 1 212 ? 5.633 10.904 -27.311 1.00 92.81 212 ARG A N 1
ATOM 1713 C CA . ARG A 1 212 ? 5.690 12.331 -27.701 1.00 92.81 212 ARG A CA 1
ATOM 1714 C C . ARG A 1 212 ? 7.102 12.792 -28.096 1.00 92.81 212 ARG A C 1
ATOM 1716 O O . ARG A 1 212 ? 7.540 13.874 -27.720 1.00 92.81 212 ARG A O 1
ATOM 1723 N N . ASN A 1 213 ? 7.791 11.968 -28.885 1.00 95.25 213 ASN A N 1
ATOM 1724 C CA . ASN A 1 213 ? 9.158 12.196 -29.362 1.00 95.25 213 ASN A CA 1
ATOM 1725 C C . ASN A 1 213 ? 10.221 12.316 -28.252 1.00 95.25 213 ASN A C 1
ATOM 1727 O O . ASN A 1 213 ? 11.282 12.896 -28.481 1.00 95.25 213 ASN A O 1
ATOM 1731 N N . TYR A 1 214 ? 9.960 11.764 -27.065 1.00 96.31 214 TYR A N 1
ATOM 1732 C CA . TYR A 1 214 ? 10.877 11.804 -25.930 1.00 96.31 214 TYR A CA 1
ATOM 1733 C C . TYR A 1 214 ? 10.920 10.459 -25.192 1.00 96.31 214 TYR A C 1
ATOM 1735 O O . TYR A 1 214 ? 9.934 9.721 -25.149 1.00 96.31 214 TYR A O 1
ATOM 1743 N N . TRP A 1 215 ? 12.077 10.139 -24.613 1.00 97.19 215 TRP A N 1
ATOM 1744 C CA . TRP A 1 215 ? 12.250 8.982 -23.736 1.00 97.19 215 TRP A CA 1
ATOM 1745 C C . TRP A 1 215 ? 11.946 9.373 -22.294 1.00 97.19 215 TRP A C 1
ATOM 1747 O O . TRP A 1 215 ? 12.622 10.231 -21.735 1.00 97.19 215 TRP A O 1
ATOM 1757 N N . TRP A 1 216 ? 10.960 8.723 -21.684 1.00 96.94 216 TRP A N 1
ATOM 1758 C CA . TRP A 1 216 ? 10.551 8.953 -20.300 1.00 96.94 216 TRP A CA 1
ATOM 1759 C C . TRP A 1 216 ? 11.033 7.825 -19.399 1.00 96.94 216 TRP A C 1
ATOM 1761 O O . TRP A 1 216 ? 10.831 6.650 -19.720 1.00 96.94 216 TRP A O 1
ATOM 1771 N N . ARG A 1 217 ? 11.595 8.172 -18.239 1.00 97.50 217 ARG A N 1
ATOM 1772 C CA . ARG A 1 217 ? 11.854 7.212 -17.165 1.00 97.50 217 ARG A CA 1
ATOM 1773 C C . ARG A 1 217 ? 10.538 6.964 -16.444 1.00 97.50 217 ARG A C 1
ATOM 1775 O O . ARG A 1 217 ? 9.936 7.888 -15.915 1.00 97.50 217 ARG A O 1
ATOM 1782 N N . ASN A 1 218 ? 10.073 5.727 -16.449 1.00 97.62 218 ASN A N 1
ATOM 1783 C CA . ASN A 1 218 ? 8.850 5.323 -15.775 1.00 97.62 218 ASN A CA 1
ATOM 1784 C C . ASN A 1 218 ? 9.182 4.411 -14.605 1.00 97.62 218 ASN A C 1
ATOM 1786 O O . ASN A 1 218 ? 10.092 3.590 -14.697 1.00 97.62 218 ASN A O 1
ATOM 1790 N N . THR A 1 219 ? 8.383 4.517 -13.550 1.00 98.06 219 THR A N 1
ATOM 1791 C CA . THR A 1 219 ? 8.425 3.603 -12.411 1.00 98.06 219 THR A CA 1
ATOM 1792 C C . THR A 1 219 ? 7.037 3.015 -12.219 1.00 98.06 219 THR A C 1
ATOM 1794 O O . THR A 1 219 ? 6.051 3.749 -12.143 1.00 98.06 219 THR A O 1
ATOM 1797 N N . LEU A 1 220 ? 6.948 1.688 -12.161 1.00 98.50 220 LEU A N 1
ATOM 1798 C CA . LEU A 1 220 ? 5.748 0.966 -11.745 1.00 98.50 220 LEU A CA 1
ATOM 1799 C C . LEU A 1 220 ? 5.998 0.390 -10.352 1.00 98.50 220 LEU A C 1
ATOM 1801 O O . LEU A 1 220 ? 6.867 -0.463 -10.192 1.00 98.50 220 LEU A O 1
ATOM 1805 N N . VAL A 1 221 ? 5.224 0.850 -9.373 1.00 98.81 221 VAL A N 1
ATOM 1806 C CA . VAL A 1 221 ? 5.209 0.347 -7.997 1.00 98.81 221 VAL A CA 1
ATOM 1807 C C . VAL A 1 221 ? 3.989 -0.545 -7.813 1.00 98.81 221 VAL A C 1
ATOM 1809 O O . VAL A 1 221 ? 2.871 -0.153 -8.154 1.00 98.81 221 VAL A O 1
ATOM 1812 N N . THR A 1 222 ? 4.210 -1.725 -7.244 1.00 98.81 222 THR A N 1
ATOM 1813 C CA . THR A 1 222 ? 3.164 -2.653 -6.805 1.00 98.81 222 THR A CA 1
ATOM 1814 C C . THR A 1 222 ? 3.344 -2.915 -5.325 1.00 98.81 222 THR A C 1
ATOM 1816 O O . THR A 1 222 ? 4.427 -3.324 -4.919 1.00 98.81 222 THR A O 1
ATOM 1819 N N . CYS A 1 223 ? 2.303 -2.696 -4.531 1.00 98.88 223 CYS A N 1
ATOM 1820 C CA . CYS A 1 223 ? 2.262 -3.083 -3.125 1.00 98.88 223 CYS A CA 1
ATOM 1821 C C . CYS A 1 223 ? 1.129 -4.076 -2.910 1.00 98.88 223 CYS A C 1
ATOM 1823 O O . CYS A 1 223 ? -0.031 -3.743 -3.155 1.00 98.88 223 CYS A O 1
ATOM 1825 N N . ASP A 1 224 ? 1.466 -5.260 -2.415 1.00 98.88 224 ASP A N 1
ATOM 1826 C CA . ASP A 1 224 ? 0.507 -6.268 -1.999 1.00 98.88 224 ASP A CA 1
ATOM 1827 C C . ASP A 1 224 ? 0.286 -6.190 -0.479 1.00 98.88 224 ASP A C 1
ATOM 1829 O O . ASP A 1 224 ? 1.202 -5.919 0.304 1.00 98.88 224 ASP A O 1
ATOM 1833 N N . TYR A 1 225 ? -0.953 -6.422 -0.052 1.00 98.81 225 TYR A N 1
ATOM 1834 C CA . TYR A 1 225 ? -1.392 -6.337 1.343 1.00 98.81 225 TYR A CA 1
ATOM 1835 C C . TYR A 1 225 ? -1.982 -7.664 1.794 1.00 98.81 225 TYR A C 1
ATOM 1837 O O . TYR A 1 225 ? -2.537 -8.394 0.977 1.00 98.81 225 TYR A O 1
ATOM 1845 N N . ARG A 1 226 ? -1.961 -7.935 3.102 1.00 98.06 226 ARG A N 1
ATOM 1846 C CA . ARG A 1 226 ? -2.511 -9.155 3.716 1.00 98.06 226 ARG A CA 1
ATOM 1847 C C . ARG A 1 226 ? -3.866 -9.589 3.142 1.00 98.06 226 ARG A C 1
ATOM 1849 O O . ARG A 1 226 ? -4.091 -10.776 2.915 1.00 98.06 226 ARG A O 1
ATOM 1856 N N . GLU A 1 227 ? -4.787 -8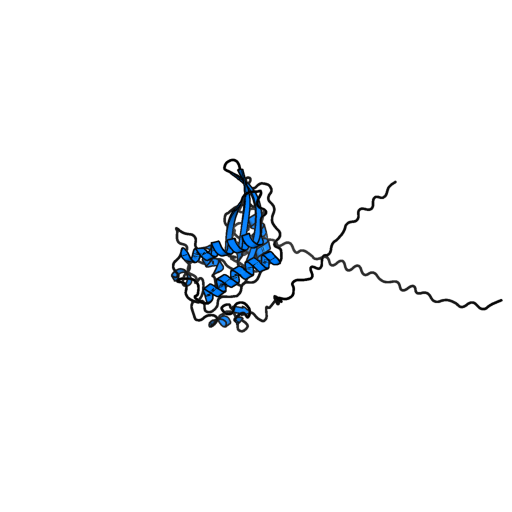.646 2.946 1.00 97.31 227 GLU A N 1
ATOM 1857 C CA . GLU A 1 227 ? -6.101 -8.923 2.362 1.00 97.31 227 GLU A CA 1
ATOM 1858 C C . GLU A 1 227 ? -6.585 -7.827 1.404 1.00 97.31 227 GLU A C 1
ATOM 1860 O O . GLU A 1 227 ? -6.204 -6.666 1.512 1.00 97.31 227 GLU A O 1
ATOM 1865 N N . THR A 1 228 ? -7.479 -8.180 0.484 1.00 97.75 228 THR A N 1
ATOM 1866 C CA . THR A 1 228 ? -8.126 -7.249 -0.453 1.00 97.75 228 THR A CA 1
ATOM 1867 C C . THR A 1 228 ? -9.369 -6.581 0.138 1.00 97.75 228 THR A C 1
ATOM 1869 O O . THR A 1 228 ? -9.809 -6.921 1.232 1.00 97.75 228 THR A O 1
ATOM 1872 N N . ASN A 1 229 ? -9.979 -5.636 -0.571 1.00 97.38 229 ASN A N 1
ATOM 1873 C CA . ASN A 1 229 ? -11.316 -5.162 -0.224 1.00 97.38 229 ASN A CA 1
ATOM 1874 C C . ASN A 1 229 ? -12.375 -6.210 -0.593 1.00 97.38 229 ASN A C 1
ATOM 1876 O O . ASN A 1 229 ? -12.425 -6.681 -1.729 1.00 97.38 229 ASN A O 1
ATOM 1880 N N . PHE A 1 230 ? -13.269 -6.525 0.343 1.00 96.31 230 PHE A N 1
ATOM 1881 C CA . PHE A 1 230 ? -14.392 -7.432 0.105 1.00 96.31 230 PHE A CA 1
ATOM 1882 C C . PHE A 1 230 ? -15.697 -6.644 0.042 1.00 96.31 230 PHE A C 1
ATOM 1884 O O . PHE A 1 230 ? -16.049 -5.941 0.988 1.00 96.31 230 PHE A O 1
ATOM 1891 N N . ILE A 1 231 ? -16.424 -6.764 -1.072 1.00 96.19 231 ILE A N 1
ATOM 1892 C CA . ILE A 1 231 ? -17.728 -6.112 -1.246 1.00 96.19 231 ILE A CA 1
ATOM 1893 C C . ILE A 1 231 ? -18.671 -6.565 -0.130 1.00 96.19 231 ILE A C 1
ATOM 1895 O O . ILE A 1 231 ? -18.864 -7.757 0.085 1.00 96.19 231 ILE A O 1
ATOM 1899 N N . GLY A 1 232 ? -19.273 -5.599 0.558 1.00 97.00 232 GLY A N 1
ATOM 1900 C CA . GLY A 1 232 ? -20.195 -5.833 1.662 1.00 97.00 232 GLY A CA 1
ATOM 1901 C C . GLY A 1 232 ? -19.545 -5.920 3.043 1.00 97.00 232 GLY A C 1
ATOM 1902 O O . GLY A 1 232 ? -20.274 -5.819 4.027 1.00 97.00 232 GLY A O 1
ATOM 1903 N N . ASN A 1 233 ? -18.219 -6.043 3.138 1.00 97.19 233 ASN A N 1
ATOM 1904 C CA . ASN A 1 233 ? -17.518 -6.079 4.422 1.00 97.19 233 ASN A CA 1
ATOM 1905 C C . ASN A 1 233 ? -17.105 -4.667 4.861 1.00 97.19 233 ASN A C 1
ATOM 1907 O O . ASN A 1 233 ? -16.850 -3.816 4.006 1.00 97.19 233 ASN A O 1
ATOM 1911 N N . PRO A 1 234 ? -16.989 -4.400 6.171 1.00 97.88 234 PRO A N 1
ATOM 1912 C CA . PRO A 1 234 ? -16.424 -3.145 6.649 1.00 97.88 234 PRO A CA 1
ATOM 1913 C C . PRO A 1 234 ? -14.961 -2.997 6.214 1.00 97.88 234 PRO A C 1
ATOM 1915 O O . PRO A 1 234 ? -14.206 -3.972 6.156 1.00 97.88 234 PRO A O 1
ATOM 1918 N N . VAL A 1 235 ? -14.555 -1.757 5.935 1.00 98.50 235 VAL A N 1
ATOM 1919 C CA . VAL A 1 235 ? -13.140 -1.404 5.768 1.00 98.50 235 VAL A CA 1
ATOM 1920 C C . VAL A 1 235 ? -12.478 -1.430 7.143 1.00 98.50 235 VAL A C 1
ATOM 1922 O O . VAL A 1 235 ? -11.511 -2.157 7.340 1.00 98.50 235 VAL A O 1
ATOM 1925 N N . TYR A 1 236 ? -13.033 -0.701 8.112 1.00 98.69 236 TYR A N 1
ATOM 1926 C CA . TYR A 1 236 ? -12.587 -0.756 9.502 1.00 98.69 236 TYR A CA 1
ATOM 1927 C C . TYR A 1 236 ? -13.743 -0.555 10.480 1.00 98.69 236 TYR A C 1
ATOM 1929 O O . TYR A 1 236 ? -14.728 0.122 10.175 1.00 98.69 236 TYR A O 1
ATOM 1937 N N . ARG A 1 237 ? -13.603 -1.100 11.691 1.00 98.56 237 ARG A N 1
ATOM 1938 C CA . ARG A 1 237 ? -14.566 -0.878 12.775 1.00 98.56 237 ARG A CA 1
ATOM 1939 C C . ARG A 1 237 ? -14.418 0.520 13.376 1.00 98.56 237 ARG A C 1
ATOM 1941 O O . ARG A 1 237 ? -13.339 0.908 13.830 1.00 98.56 237 ARG A O 1
ATOM 1948 N N . ARG A 1 238 ? -15.514 1.285 13.389 1.00 98.50 238 ARG A N 1
ATOM 1949 C CA . ARG A 1 238 ? -15.577 2.612 14.019 1.00 98.50 238 ARG A CA 1
ATOM 1950 C C . ARG A 1 238 ? -15.559 2.496 15.539 1.00 98.50 238 ARG A C 1
ATOM 1952 O O . ARG A 1 238 ? -16.193 1.608 16.092 1.00 98.50 238 ARG A O 1
ATOM 1959 N N . GLY A 1 239 ? -14.933 3.457 16.206 1.00 98.44 239 GLY A N 1
ATOM 1960 C CA . GLY A 1 239 ? -15.017 3.594 17.660 1.00 98.44 239 GLY A CA 1
ATOM 1961 C C . GLY A 1 239 ? -13.837 4.362 18.245 1.00 98.44 239 GLY A C 1
ATOM 1962 O O . GLY A 1 239 ? -12.993 4.855 17.487 1.00 98.44 239 GLY A O 1
ATOM 1963 N N . PRO A 1 240 ? -13.770 4.507 19.580 1.00 98.69 240 PRO A N 1
ATOM 1964 C CA . PRO A 1 240 ? -12.642 5.158 20.234 1.00 98.69 240 PRO A CA 1
ATOM 1965 C C . PRO A 1 240 ? -11.329 4.451 19.861 1.00 98.69 240 PRO A C 1
ATOM 1967 O O . PRO A 1 240 ? -11.288 3.218 19.917 1.00 98.69 240 PRO A O 1
ATOM 1970 N N . PRO A 1 241 ? -10.261 5.182 19.493 1.00 98.75 241 PRO A N 1
ATOM 1971 C CA . PRO A 1 241 ? -9.018 4.571 19.039 1.00 98.75 241 PRO A CA 1
ATOM 1972 C C . PRO A 1 241 ? -8.499 3.505 20.001 1.00 98.75 241 PRO A C 1
ATOM 1974 O O . PRO A 1 241 ? -8.449 3.735 21.208 1.00 98.75 241 PRO A O 1
ATOM 1977 N N . THR A 1 242 ? -8.091 2.353 19.470 1.00 98.38 242 THR A N 1
ATOM 1978 C CA . THR A 1 242 ? -7.514 1.214 20.217 1.00 98.38 242 THR A CA 1
ATOM 1979 C C . THR A 1 242 ? -8.397 0.560 21.287 1.00 98.38 242 THR A C 1
ATOM 1981 O O . THR A 1 242 ? -7.955 -0.385 21.945 1.00 98.38 242 THR A O 1
ATOM 1984 N N . SER A 1 243 ? -9.647 1.007 21.455 1.00 98.62 243 SER A N 1
ATOM 1985 C CA . SER A 1 243 ? -10.575 0.454 22.454 1.00 98.62 243 SER A CA 1
ATOM 1986 C C . SER A 1 243 ? -10.884 -1.030 22.246 1.00 98.62 243 SER A C 1
ATOM 1988 O O . SER A 1 243 ? -11.224 -1.721 23.203 1.00 98.62 243 SER A O 1
ATOM 1990 N N . GLU A 1 244 ? -10.698 -1.531 21.026 1.00 98.38 244 GLU A N 1
ATOM 1991 C CA . GLU A 1 244 ? -11.032 -2.896 20.631 1.00 98.38 244 GLU A CA 1
ATOM 1992 C C . GLU A 1 244 ? -9.818 -3.668 20.092 1.00 98.38 244 GLU A C 1
ATOM 1994 O O . GLU A 1 244 ? -9.971 -4.691 19.436 1.00 98.38 244 GLU A O 1
ATOM 1999 N N . CYS A 1 245 ? -8.579 -3.247 20.387 1.00 98.12 245 CYS A N 1
ATOM 2000 C CA . CYS A 1 245 ? -7.394 -3.987 19.925 1.00 98.12 245 CYS A CA 1
ATOM 2001 C C . CYS A 1 245 ? -7.412 -5.473 20.320 1.00 98.12 245 CYS A C 1
ATOM 2003 O O . CYS A 1 245 ? -6.926 -6.312 19.565 1.00 98.12 245 CYS A O 1
ATOM 2005 N N . ARG A 1 246 ? -7.995 -5.804 21.479 1.00 96.75 246 ARG A N 1
ATOM 2006 C CA . ARG A 1 246 ? -8.074 -7.179 21.994 1.00 96.75 246 ARG A CA 1
ATOM 2007 C C . ARG A 1 246 ? -8.986 -8.102 21.182 1.00 96.75 246 ARG A C 1
ATOM 2009 O O . ARG A 1 246 ? -8.884 -9.312 21.354 1.00 96.75 246 ARG A O 1
ATOM 2016 N N . GLU A 1 247 ? -9.802 -7.567 20.275 1.00 97.25 247 GLU A N 1
ATOM 2017 C CA . GLU A 1 247 ? -10.592 -8.357 19.320 1.00 97.25 247 GLU A CA 1
ATOM 2018 C C . GLU A 1 247 ? -9.695 -9.152 18.355 1.00 97.25 247 GLU A C 1
ATOM 2020 O O . GLU A 1 247 ? -10.084 -10.210 17.870 1.00 97.25 247 GLU A O 1
ATOM 2025 N N . TRP A 1 248 ? -8.459 -8.693 18.121 1.00 95.94 248 TRP A N 1
ATOM 2026 C CA . TRP A 1 248 ? -7.448 -9.454 17.377 1.00 95.94 248 TRP A CA 1
ATOM 2027 C C . TRP A 1 248 ? -6.756 -10.544 18.207 1.00 95.94 248 TRP A C 1
ATOM 2029 O O . TRP A 1 248 ? -5.997 -11.344 17.662 1.00 95.94 248 TRP A O 1
ATOM 2039 N N . GLY A 1 249 ? -6.991 -10.571 19.519 1.00 95.25 249 GLY A N 1
ATOM 2040 C CA . GLY A 1 249 ? -6.373 -11.479 20.478 1.00 95.25 249 GLY A CA 1
ATOM 2041 C C . GLY A 1 249 ? -5.892 -10.748 21.732 1.00 95.25 249 GLY A C 1
ATOM 2042 O O . GLY A 1 249 ? -5.574 -9.559 21.704 1.00 95.25 249 GLY A O 1
ATOM 2043 N N . SER A 1 250 ? -5.773 -11.477 22.845 1.00 93.81 250 SER A N 1
ATOM 2044 C CA . SER A 1 250 ? -5.414 -10.917 24.161 1.00 93.81 250 SER A CA 1
ATOM 2045 C C . SER A 1 250 ? -4.059 -10.201 24.206 1.00 93.81 250 SER A C 1
ATOM 2047 O O . SER A 1 250 ? -3.816 -9.403 25.111 1.00 93.81 250 SER A O 1
ATOM 2049 N N . ASP A 1 251 ? -3.183 -10.492 23.244 1.00 92.50 251 ASP A N 1
ATOM 2050 C CA . ASP A 1 251 ? -1.824 -9.953 23.156 1.00 92.50 251 ASP A CA 1
ATOM 2051 C C . ASP A 1 251 ? -1.733 -8.635 22.372 1.00 92.50 251 ASP A C 1
ATOM 2053 O O . ASP A 1 251 ? -0.690 -7.976 22.395 1.00 92.50 251 ASP A O 1
ATOM 2057 N N . TYR A 1 252 ? -2.817 -8.221 21.709 1.00 96.25 252 TYR A N 1
ATOM 2058 C CA . TYR A 1 252 ? -2.870 -6.952 20.991 1.00 96.25 252 TYR A CA 1
ATOM 2059 C C . TYR A 1 252 ? -3.133 -5.780 21.939 1.00 96.25 252 TYR A C 1
ATOM 2061 O O . TYR A 1 252 ? -4.038 -5.799 22.780 1.00 96.25 252 TYR A O 1
ATOM 2069 N N . LYS A 1 253 ? -2.332 -4.727 21.778 1.00 96.12 253 LYS A N 1
ATOM 2070 C CA . LYS A 1 253 ? -2.368 -3.487 22.567 1.00 96.12 253 LYS A CA 1
ATOM 2071 C C . LYS A 1 253 ? -2.074 -2.279 21.670 1.00 96.12 253 LYS A C 1
ATOM 2073 O O . LYS A 1 253 ? -1.634 -2.483 20.539 1.00 96.12 253 LYS A O 1
ATOM 2078 N N . PRO A 1 254 ? -2.276 -1.038 22.150 1.00 97.19 254 PRO A N 1
ATOM 2079 C CA . PRO A 1 254 ? -1.811 0.147 21.436 1.00 97.19 254 PRO A CA 1
ATOM 2080 C C . PRO A 1 254 ? -0.319 0.054 21.084 1.00 97.19 254 PRO A C 1
ATOM 2082 O O . PRO A 1 254 ? 0.495 -0.348 21.922 1.00 97.19 254 PRO A O 1
ATOM 2085 N N . SER A 1 255 ? 0.040 0.418 19.853 1.00 97.00 255 SER A N 1
ATOM 2086 C CA . SER A 1 255 ? 1.433 0.485 19.413 1.00 97.00 255 SER A CA 1
ATOM 2087 C C . SER A 1 255 ? 2.168 1.619 20.133 1.00 97.00 255 SER A C 1
ATOM 2089 O O . SER A 1 255 ? 1.635 2.726 20.231 1.00 97.00 255 SER A O 1
ATOM 2091 N N . PRO A 1 256 ? 3.401 1.392 20.621 1.00 94.94 256 PRO A N 1
ATOM 2092 C CA . PRO A 1 256 ? 4.190 2.450 21.248 1.00 94.94 256 PRO A CA 1
ATOM 2093 C C . PRO A 1 256 ? 4.622 3.534 20.248 1.00 94.94 256 PRO A C 1
ATOM 2095 O O . PRO A 1 256 ? 4.798 4.684 20.641 1.00 94.94 256 PRO A O 1
ATOM 2098 N N . ARG A 1 257 ? 4.777 3.189 18.959 1.00 95.94 257 ARG A N 1
ATOM 2099 C CA . ARG A 1 257 ? 5.186 4.125 17.897 1.00 95.94 257 ARG A CA 1
ATOM 2100 C C . ARG A 1 257 ? 3.990 4.820 17.248 1.00 95.94 257 ARG A C 1
ATOM 2102 O O . ARG A 1 257 ? 4.073 5.996 16.897 1.00 95.94 257 ARG A O 1
ATOM 2109 N N . TYR A 1 258 ? 2.877 4.102 17.116 1.00 98.12 258 TYR A N 1
ATOM 2110 C CA . TYR A 1 258 ? 1.647 4.584 16.492 1.00 98.12 258 TYR A CA 1
ATOM 2111 C C . TYR A 1 258 ? 0.470 4.423 17.467 1.00 98.12 258 TYR A C 1
ATOM 2113 O O . TYR A 1 258 ? -0.259 3.437 17.389 1.00 98.12 258 TYR A O 1
ATOM 2121 N N . PRO A 1 259 ? 0.263 5.366 18.403 1.00 97.94 259 PRO A N 1
ATOM 2122 C CA . PRO A 1 259 ? -0.594 5.167 19.579 1.00 97.94 259 PRO A CA 1
ATOM 2123 C C . PRO A 1 259 ? -2.076 4.903 19.280 1.00 97.94 259 PRO A C 1
ATOM 2125 O O . PRO A 1 259 ? -2.809 4.505 20.180 1.00 97.94 259 PRO A O 1
ATOM 2128 N N . TYR A 1 260 ? -2.533 5.117 18.043 1.00 98.75 260 TYR A N 1
ATOM 2129 C CA . TYR A 1 260 ? -3.903 4.830 17.614 1.00 98.75 260 TYR A CA 1
ATOM 2130 C C . TYR A 1 260 ? -4.034 3.518 16.826 1.00 98.75 260 TYR A C 1
ATOM 2132 O O . TYR A 1 260 ? -5.123 3.207 16.344 1.00 98.75 260 TYR A O 1
ATOM 2140 N N . LEU A 1 261 ? -2.946 2.754 16.700 1.00 98.69 261 LEU A N 1
ATOM 2141 C CA . LEU A 1 261 ? -2.902 1.448 16.049 1.00 98.69 261 LEU A CA 1
ATOM 2142 C C . LEU A 1 261 ? -2.710 0.319 17.067 1.00 98.69 261 LEU A C 1
ATOM 2144 O O . LEU A 1 261 ? -2.169 0.521 18.150 1.00 98.69 261 LEU A O 1
ATOM 2148 N N . CYS A 1 262 ? -3.122 -0.886 16.695 1.00 98.38 262 CYS A N 1
ATOM 2149 C CA . CYS A 1 262 ? -2.986 -2.107 17.472 1.00 98.38 262 CYS A CA 1
ATOM 2150 C C . CYS A 1 262 ? -1.764 -2.900 17.014 1.00 98.38 262 CYS A C 1
ATOM 2152 O O . CYS A 1 262 ? -1.621 -3.200 15.832 1.00 98.38 262 CYS A O 1
ATOM 2154 N N . THR A 1 263 ? -0.927 -3.321 17.952 1.00 96.56 263 THR A N 1
ATOM 2155 C CA . THR A 1 263 ? 0.244 -4.152 17.684 1.00 96.56 263 THR A CA 1
ATOM 2156 C C . THR A 1 263 ? 0.261 -5.354 18.615 1.00 96.56 263 THR A C 1
ATOM 2158 O O . THR A 1 263 ? -0.195 -5.272 19.761 1.00 96.56 263 THR A O 1
ATOM 2161 N N . ASN A 1 264 ? 0.779 -6.478 18.131 1.00 90.31 264 ASN A N 1
ATOM 2162 C CA . ASN A 1 264 ? 0.996 -7.656 18.958 1.00 90.31 264 ASN A CA 1
ATOM 2163 C C . ASN A 1 264 ? 2.412 -7.590 19.538 1.00 90.31 264 ASN A C 1
ATOM 2165 O O . ASN A 1 264 ? 3.404 -7.806 18.843 1.00 90.31 264 ASN A O 1
ATOM 2169 N N . GLN A 1 265 ? 2.500 -7.303 20.838 1.00 68.19 265 GLN A N 1
ATOM 2170 C CA . GLN A 1 265 ? 3.783 -7.133 21.524 1.00 68.19 265 GLN A CA 1
ATOM 2171 C C . GLN A 1 265 ? 4.601 -8.432 21.616 1.00 68.19 265 GLN A C 1
ATOM 2173 O O . GLN A 1 265 ? 5.813 -8.364 21.795 1.00 68.19 265 GLN A O 1
ATOM 2178 N N . LYS A 1 266 ? 3.978 -9.613 21.474 1.00 66.06 266 LYS A N 1
ATOM 2179 C CA . LYS A 1 266 ? 4.685 -10.907 21.503 1.00 66.06 266 LYS A CA 1
ATOM 2180 C C . LYS A 1 266 ? 5.261 -11.309 20.152 1.00 66.06 266 LYS A C 1
ATOM 2182 O O . LYS A 1 266 ? 6.267 -12.006 20.110 1.00 66.06 266 LYS A O 1
ATOM 2187 N N . SER A 1 267 ? 4.650 -10.869 19.052 1.00 58.09 267 SER A N 1
ATOM 2188 C CA . SER A 1 267 ? 5.191 -11.079 17.704 1.00 58.09 267 SER A CA 1
ATOM 2189 C C . SER A 1 267 ? 6.219 -10.020 17.310 1.00 58.09 267 SER A C 1
ATOM 2191 O O . SER A 1 267 ? 6.582 -9.944 16.136 1.00 58.09 267 SER A O 1
ATOM 2193 N N . GLY A 1 268 ? 6.661 -9.192 18.264 1.00 46.88 268 GLY A N 1
ATOM 2194 C CA . GLY A 1 268 ? 7.701 -8.197 18.080 1.00 46.88 268 GLY A CA 1
ATOM 2195 C C . GLY A 1 268 ? 8.994 -8.845 17.602 1.00 46.88 268 GLY A C 1
ATOM 2196 O O . GLY A 1 268 ? 9.894 -9.113 18.392 1.00 46.88 268 GLY A O 1
ATOM 2197 N N . ARG A 1 269 ? 9.146 -8.989 16.279 1.00 46.59 269 ARG A N 1
ATOM 2198 C CA . ARG A 1 269 ? 10.402 -8.566 15.670 1.00 46.59 269 ARG A CA 1
ATOM 2199 C C . ARG A 1 269 ? 10.551 -7.122 16.116 1.00 46.59 269 ARG A C 1
ATOM 2201 O O . ARG A 1 269 ? 9.860 -6.243 15.613 1.00 46.59 269 ARG A O 1
ATOM 2208 N N . SER A 1 270 ? 11.327 -6.946 17.175 1.00 40.09 270 SER A N 1
ATOM 2209 C CA . SER A 1 270 ? 11.857 -5.673 17.614 1.00 40.09 270 SER A CA 1
ATOM 2210 C C . SER A 1 270 ? 12.319 -4.925 16.370 1.00 40.09 270 SER A C 1
ATOM 2212 O O . SER A 1 270 ? 13.377 -5.234 15.829 1.00 40.09 270 SER A O 1
ATOM 2214 N N . TYR A 1 271 ? 11.518 -3.979 15.884 1.00 44.91 271 TYR A N 1
ATOM 2215 C CA . TYR A 1 271 ? 12.102 -2.873 15.157 1.00 44.91 271 TYR A CA 1
ATOM 2216 C C . TYR A 1 271 ? 12.795 -2.050 16.234 1.00 44.91 271 TYR A C 1
ATOM 2218 O O . TYR A 1 271 ? 12.159 -1.261 16.934 1.00 44.91 271 TYR A O 1
ATOM 2226 N N . ASP A 1 272 ? 14.067 -2.366 16.452 1.00 38.47 272 ASP A N 1
ATOM 2227 C CA . ASP A 1 272 ? 14.937 -1.567 17.291 1.00 38.47 272 ASP A CA 1
ATOM 2228 C C . ASP A 1 272 ? 15.231 -0.275 16.515 1.00 38.47 272 ASP A C 1
ATOM 2230 O O . ASP A 1 272 ? 15.841 -0.350 15.445 1.00 38.47 272 ASP A O 1
ATOM 2234 N N . PRO A 1 273 ? 14.811 0.907 17.000 1.00 40.06 273 PRO A N 1
ATOM 2235 C CA . PRO A 1 273 ? 15.136 2.173 16.351 1.00 40.06 273 PRO A CA 1
ATOM 2236 C C . PRO A 1 273 ? 16.649 2.483 16.327 1.00 40.06 273 PRO A C 1
ATOM 2238 O O . PRO A 1 273 ? 17.029 3.495 15.743 1.00 40.06 273 PRO A O 1
ATOM 2241 N N . TYR A 1 274 ? 17.504 1.637 16.924 1.00 37.75 274 TYR A N 1
ATOM 2242 C CA . TYR A 1 274 ? 18.965 1.750 16.927 1.00 37.75 274 TYR A CA 1
ATOM 2243 C C . TYR A 1 274 ? 19.717 0.726 16.061 1.00 37.75 274 TYR A C 1
ATOM 2245 O O . TYR A 1 274 ? 20.932 0.865 15.922 1.00 37.75 274 TYR A O 1
ATOM 2253 N N . TYR A 1 275 ? 19.062 -0.239 15.400 1.00 36.38 275 TYR A N 1
ATOM 2254 C CA . TYR A 1 275 ? 19.746 -1.126 14.439 1.00 36.38 275 TYR A CA 1
ATOM 2255 C C . TYR A 1 275 ? 19.840 -0.495 13.042 1.00 36.38 275 TYR A C 1
ATOM 2257 O O . TYR A 1 275 ? 19.354 -1.008 12.038 1.00 36.38 275 TYR A O 1
ATOM 2265 N N . GLY A 1 276 ? 20.509 0.654 13.005 1.00 39.62 276 GLY A N 1
ATOM 2266 C CA . GLY A 1 276 ? 21.023 1.311 11.813 1.00 39.62 276 GLY A CA 1
ATOM 2267 C C . GLY A 1 276 ? 22.549 1.289 11.803 1.00 39.62 276 GLY A C 1
ATOM 2268 O O . GLY A 1 276 ? 23.154 2.344 11.726 1.00 39.62 276 GLY A O 1
ATOM 2269 N N . SER A 1 277 ? 23.175 0.116 11.927 1.00 40.31 277 SER A N 1
ATOM 2270 C CA . SER A 1 277 ? 24.558 -0.146 11.494 1.00 40.31 277 SER A CA 1
ATOM 2271 C C . SER A 1 277 ? 24.914 -1.605 11.771 1.00 40.31 277 SER A C 1
ATOM 2273 O O . SER A 1 277 ? 25.088 -1.980 12.923 1.00 40.31 277 SER A O 1
ATOM 2275 N N . GLU A 1 278 ? 24.975 -2.404 10.710 1.00 30.00 278 GLU A N 1
ATOM 2276 C CA . GLU A 1 278 ? 25.848 -3.570 10.482 1.00 30.00 278 GLU A CA 1
ATOM 2277 C C . GLU A 1 278 ? 25.140 -4.500 9.497 1.00 30.00 278 GLU A C 1
ATOM 2279 O O . GLU A 1 278 ? 24.573 -5.541 9.819 1.00 30.00 278 GLU A O 1
ATOM 2284 N N . SER A 1 279 ? 25.189 -4.086 8.232 1.00 32.94 279 SER A N 1
ATOM 2285 C CA . SER A 1 279 ? 25.246 -5.050 7.147 1.00 32.94 279 SER A CA 1
ATOM 2286 C C . SER A 1 279 ? 26.450 -5.949 7.422 1.00 32.94 279 SER A C 1
ATOM 2288 O O . SER A 1 279 ? 27.584 -5.480 7.338 1.00 32.94 279 SER A O 1
ATOM 2290 N N . GLN A 1 280 ? 26.229 -7.232 7.716 1.00 33.19 280 GLN A N 1
ATOM 2291 C CA . GLN A 1 280 ? 27.240 -8.240 7.415 1.00 33.19 280 GLN A CA 1
ATOM 2292 C C . GLN A 1 280 ? 27.383 -8.280 5.892 1.00 33.19 280 GLN A C 1
ATOM 2294 O O . GLN A 1 280 ? 26.707 -9.033 5.195 1.00 33.19 280 GLN A O 1
ATOM 2299 N N . THR A 1 281 ? 28.235 -7.398 5.374 1.00 34.97 281 THR A N 1
ATOM 2300 C CA . THR A 1 281 ? 28.766 -7.477 4.023 1.00 34.97 281 THR A CA 1
ATOM 2301 C C . THR A 1 281 ? 29.664 -8.707 3.963 1.00 34.97 281 THR A C 1
ATOM 2303 O O . THR A 1 281 ? 30.820 -8.687 4.378 1.00 34.97 281 THR A O 1
ATOM 2306 N N . SER A 1 282 ? 29.157 -9.811 3.428 1.00 33.75 282 SER A N 1
ATOM 2307 C CA . SER A 1 282 ? 30.026 -10.802 2.800 1.00 33.75 282 SER A CA 1
ATOM 2308 C C . SER A 1 282 ? 30.384 -10.293 1.402 1.00 33.75 282 SER A C 1
ATOM 2310 O O . SER A 1 282 ? 29.838 -10.725 0.390 1.00 33.75 282 SER A O 1
ATOM 2312 N N . GLU A 1 283 ? 31.305 -9.327 1.348 1.00 34.34 283 GLU A N 1
ATOM 2313 C CA . GLU A 1 283 ? 32.028 -9.013 0.117 1.00 34.34 283 GLU A CA 1
ATOM 2314 C C . GLU A 1 283 ? 32.885 -10.226 -0.258 1.00 34.34 283 GLU A C 1
ATOM 2316 O O . GLU A 1 283 ? 33.942 -10.478 0.319 1.00 34.34 283 GLU A O 1
ATOM 2321 N N . VAL A 1 284 ? 32.430 -11.002 -1.240 1.00 34.09 284 VAL A N 1
ATOM 2322 C CA . VAL A 1 284 ? 33.298 -11.947 -1.942 1.00 34.09 284 VAL A CA 1
ATOM 2323 C C . VAL A 1 284 ? 34.010 -11.165 -3.040 1.00 34.09 284 VAL A C 1
ATOM 2325 O O . VAL A 1 284 ? 33.532 -11.056 -4.167 1.00 34.09 284 VAL A O 1
ATOM 2328 N N . VAL A 1 285 ? 35.166 -10.599 -2.698 1.00 34.28 285 VAL A N 1
ATOM 2329 C CA . VAL A 1 285 ? 36.137 -10.127 -3.688 1.00 34.28 285 VAL A CA 1
ATOM 2330 C C . VAL A 1 285 ? 36.715 -11.361 -4.382 1.00 34.28 285 VAL A C 1
ATOM 2332 O O . VAL A 1 285 ? 37.515 -12.099 -3.809 1.00 34.28 285 VAL A O 1
ATOM 2335 N N . VAL A 1 286 ? 36.287 -11.615 -5.619 1.00 34.53 286 VAL A N 1
ATOM 2336 C CA . VAL A 1 286 ? 36.914 -12.617 -6.487 1.00 34.53 286 VAL A CA 1
ATOM 2337 C C . VAL A 1 286 ? 38.175 -12.000 -7.087 1.00 34.53 286 VAL A C 1
ATOM 2339 O O . VAL A 1 286 ? 38.124 -11.281 -8.082 1.00 34.53 286 VAL A O 1
ATOM 2342 N N . SER A 1 287 ? 39.323 -12.284 -6.477 1.00 32.94 287 SER A N 1
ATOM 2343 C CA . SER A 1 287 ? 40.636 -12.015 -7.065 1.00 32.94 287 SER A CA 1
ATOM 2344 C C . SER A 1 287 ? 40.906 -13.041 -8.170 1.00 32.94 287 SER A C 1
ATOM 2346 O O . SER A 1 287 ? 41.122 -14.222 -7.895 1.00 32.94 287 SER A O 1
ATOM 2348 N N . LEU A 1 288 ? 40.899 -12.607 -9.432 1.00 35.50 288 LEU A N 1
ATOM 2349 C CA . LEU A 1 288 ? 41.400 -13.404 -10.552 1.00 35.50 288 LEU A CA 1
ATOM 2350 C C . LEU A 1 288 ? 42.933 -13.425 -10.498 1.00 35.50 288 LEU A C 1
ATOM 2352 O O . LEU A 1 288 ? 43.579 -12.442 -10.854 1.00 35.50 288 LEU A O 1
ATOM 2356 N N . ASN A 1 289 ? 43.519 -14.546 -10.076 1.00 33.81 289 ASN A N 1
ATOM 2357 C CA . ASN A 1 289 ? 44.938 -14.810 -10.306 1.00 33.81 289 ASN A CA 1
ATOM 2358 C C . ASN A 1 289 ? 45.124 -15.343 -11.730 1.00 33.81 289 ASN A C 1
ATOM 2360 O O . ASN A 1 289 ? 44.759 -16.478 -12.042 1.00 33.81 289 ASN A O 1
ATOM 2364 N N . SER A 1 290 ? 45.727 -14.519 -12.583 1.00 36.34 290 SER A N 1
ATOM 2365 C CA . SER A 1 290 ? 46.379 -14.952 -13.811 1.00 36.34 290 SER A CA 1
ATOM 2366 C C . SER A 1 290 ? 47.595 -15.810 -13.456 1.00 36.34 290 SER A C 1
ATOM 2368 O O . SER A 1 290 ? 48.518 -15.368 -12.776 1.00 36.34 290 SER A O 1
ATOM 2370 N N . THR A 1 291 ? 47.609 -17.055 -13.927 1.00 38.56 291 THR A N 1
ATOM 2371 C CA . THR A 1 291 ? 48.844 -17.835 -14.041 1.00 38.56 291 THR A CA 1
ATOM 2372 C C . THR A 1 291 ? 49.254 -17.821 -15.503 1.00 38.56 291 THR A C 1
ATOM 2374 O O . THR A 1 291 ? 48.552 -18.317 -16.378 1.00 38.56 291 THR A O 1
ATOM 2377 N N . SER A 1 292 ? 50.371 -17.149 -15.758 1.00 39.72 292 SER A N 1
ATOM 2378 C CA . SER A 1 292 ? 51.126 -17.213 -16.998 1.00 39.72 292 SER A CA 1
ATOM 2379 C C . SER A 1 292 ? 51.872 -18.544 -17.069 1.00 39.72 292 SER A C 1
ATOM 2381 O O . SER A 1 292 ? 52.651 -18.861 -16.166 1.00 39.72 292 SER A O 1
ATOM 2383 N N . SER A 1 293 ? 51.663 -19.267 -18.162 1.00 38.94 293 SER A N 1
ATOM 2384 C CA . SER A 1 293 ? 52.640 -20.170 -18.775 1.00 38.94 293 SER A CA 1
ATOM 2385 C C . SER A 1 293 ? 53.118 -19.537 -20.071 1.00 38.94 293 SER A C 1
ATOM 2387 O O . SER A 1 293 ? 52.220 -19.048 -20.797 1.00 38.94 293 SER A O 1
#

Nearest PDB structures (foldseek):
  3u3u-assembly1_C  TM=8.798E-01  e=1.652E-17  Tabanus yao
  3u3l-assembly1_C  TM=8.959E-01  e=3.636E-17  Tabanus yao
  3u3n-assembly1_C  TM=8.925E-01  e=6.670E-17  Tabanus yao
  2vzn-assembly1_A  TM=8.254E-01  e=1.871E-16  Solenopsis invicta
  4p27-assembly1_A  TM=7.929E-01  e=2.432E-10  Schistosoma mansoni

InterPro domains:
  IPR001283 Cysteine-rich secretory protein-related [PTHR10334] (72-240)
  IPR014044 CAP domain [PF00188] (75-225)
  IPR014044 CAP domain [SM00198] (69-232)
  IPR034763 Venom allergen 3, insect [PIRSF038921] (13-265)
  IPR035940 CAP superfamily [G3DSA:3.40.33.10] (27-271)
  IPR035940 CAP superfamily [SSF55797] (36-239)

Organism: Culicoides sonorensis (NCBI:txid179676)

Mean predicted aligned error: 10.22 Å

Foldseek 3Di:
DDDDDDDDDDDPPPPPPPPPPPPPPPPDPVVVVCVVQLVVADALPHPVDHQAAADPQFAPKDWDDQDPLLQCLLLVLLLVLLLCLLQVNDPQAFHFQAAARAHEDVQQQVLQSSVCRSVDQDDGSDSAGPQARAKAKDKDKDKDAPVDDDDSSVVSNVSLVVLQVCVVVDHNVCQAFPADDPDGDNQSNLQSNASPWHYKHKIKMWGWGDDPNHIIIMMMMMMITRHGDDGGHGSGHGDNQNNCNCVVPPQWGQDPVSRSHIDRPVPDPPPPVPPPDDDPPPPPPDDDDDDDD

Radius of gyration: 25.25 Å; Cα contacts (8 Å, |Δi|>4): 523; chains: 1; bounding box: 100×48×56 Å

Solvent-accessible surface area (backbone atoms only — not comparable to full-atom values): 16878 Å² total; per-residue (Å²): 137,80,91,79,81,89,80,88,78,87,85,77,84,77,80,80,78,79,79,77,77,77,76,77,77,75,76,79,62,33,58,58,44,17,69,74,55,34,83,78,36,39,18,50,70,20,70,94,53,46,71,66,70,68,39,87,68,53,39,84,68,41,75,54,82,80,45,71,67,42,54,48,47,38,41,50,48,53,41,53,53,45,26,38,34,13,61,35,70,37,90,85,36,71,22,17,11,41,26,35,46,54,39,83,31,71,71,37,19,56,50,20,45,41,47,40,75,28,63,58,101,64,85,73,76,23,72,50,53,97,92,24,67,51,44,16,75,39,78,47,77,50,76,45,59,66,85,57,81,83,55,68,52,57,52,42,42,52,52,54,47,62,34,44,58,20,54,79,59,51,64,56,70,41,32,67,36,26,70,90,66,89,80,68,68,36,65,45,20,47,40,71,50,25,21,83,34,44,34,32,14,53,25,35,23,37,25,37,34,80,54,94,95,40,67,29,35,29,39,39,40,29,36,24,28,48,44,45,80,50,78,68,38,53,31,37,57,72,41,64,51,32,76,42,16,47,80,83,33,90,62,29,33,60,25,91,90,38,68,23,14,17,32,50,71,83,74,53,76,72,82,56,95,74,78,82,81,77,79,86,74,81,77,78,79,83,80,84,78,85,80,87,128